Protein AF-A0A832A1M4-F1 (afdb_monomer)

Secondary structure (DSSP, 8-state):
-HHHHSS---HHHHHHTTSSS-EEEE-STTS-HHHHHHTTPEEEE----SPP-HHHHHHS-TTS-HHHHHHHHHHHTTTTTTSSEEEEEE-SHHHHHHHHHHHHH--SS-EEEEE--SS-SHHHHHHHHHHHHHHHHHHHHHHTS---HHHHHHHHHHHHHHHHHHHHHHHHHHSSSS---HHHHHHHHHHHHHS-HHHHHHHHHHHHHHHTTPPP----PPEEEEEE--S--HHHHHHHHHTT-EEEEEEETTTHHHHS-PPP--S-HHHHHHHHHHHSSPPTTS----------TT-----------PPP--

InterPro domains:
  IPR010327 FldB/FldC dehydratase alpha/beta subunit [PF06050] (28-285)

Sequence (314 aa):
MMKGLLMSWPEKRLLHGDGAVPAVGWLCSATPEELLLAAGFRLVRLYGFEARGEESEALLPTTFCAYVHGVLQAALTGAFRHMAAVVVVNSCDAMRRLADVWQRHVKAPPVYRLDFPFGSGPTAEGYWVNVLKKLAAYLEALSGRSMTEADLRQAVAILNETRRRVRALDGLRAAPKRGISGTDYTHWMVKAFVEDKRRFLAESAALCAHTEGLKDDARTALRVVLGGCAADARPLVRLVEGCGTRVVGDALCTGTRHFDTLAPESADPLRAVARRYLHRAPCARGRYGFCGSHPAPGSSNARGRSDFSVPEVL

Foldseek 3Di:
DVVVVVDDDDLLCLLCDPLPFAAEEEEFLLPLQLLCVLLRHFFHYDLLPAFQDPVLCVQDPPPDDRRLRSVLVCQLVPSNQRHLEYEQEPQDPSSVSSLVSCCVRGPDDHYDYQYQDQAADDVSLVVNLVSVVVVNVVSCVSSVHHRDPVSSLVSLVLLLLLLVLLVLLLVQLQDLFPRDFPLSSLVLLNCSRRPDSVVSNVVSVVNSVVRVPGGGDRQPAAEDEEEDEHSRCNVVSCVQVVVRHTDNYYHYSSGCQSRVFGQDSDPRSSSSSSVRSRPTDDDPSHPPPCPDDPPPPPDDDDDDDDDPDDDDDD

Nearest PDB structures (foldseek):
  3o3m-assembly1_B  TM=9.272E-01  e=1.707E-16  Clostridioides difficile
  7yzm-assembly1_B  TM=8.423E-01  e=9.829E-16  Carboxydothermus hydrogenoformans Z-2901
  3o3o-assembly1_A  TM=6.898E-01  e=4.527E-07  Clostridioides difficile
  2jbw-assembly2_C  TM=3.852E-01  e=1.669E+00  Paenarthrobacter nicotinovorans
  1c7g-assembly1_B  TM=2.533E-01  e=5.085E+00  Pantoea agglomerans pv. gypsophilae

Organism: NCBI:txid35837

Mean predicted aligned error: 8.77 Å

Structure (mmCIF, N/CA/C/O backbone):
data_AF-A0A832A1M4-F1
#
_entry.id   AF-A0A832A1M4-F1
#
loop_
_atom_site.group_PDB
_atom_site.id
_atom_site.type_symbol
_atom_site.label_atom_id
_atom_site.label_alt_id
_atom_site.label_comp_id
_atom_site.label_asym_id
_atom_site.label_entity_id
_atom_site.label_seq_id
_atom_site.pdbx_PDB_ins_code
_atom_site.Cartn_x
_atom_site.Cartn_y
_atom_site.Cartn_z
_atom_site.occupancy
_atom_site.B_iso_or_equiv
_atom_site.auth_seq_id
_atom_site.auth_comp_id
_atom_site.auth_asym_id
_atom_site.auth_atom_id
_atom_site.pdbx_PDB_model_num
ATOM 1 N N . MET A 1 1 ? 18.135 -20.453 -15.639 1.00 37.78 1 MET A N 1
ATOM 2 C CA . MET A 1 1 ? 17.992 -20.462 -14.166 1.00 37.78 1 MET A CA 1
ATOM 3 C C . MET A 1 1 ? 17.095 -19.350 -13.608 1.00 37.78 1 MET A C 1
ATOM 5 O O . MET A 1 1 ? 16.301 -19.678 -12.744 1.00 37.78 1 MET A O 1
ATOM 9 N N . MET A 1 2 ? 17.081 -18.107 -14.125 1.00 37.09 2 MET A N 1
ATOM 10 C CA . MET A 1 2 ? 16.114 -17.065 -13.681 1.00 37.09 2 MET A CA 1
ATOM 11 C C . MET A 1 2 ? 14.629 -17.459 -13.841 1.00 37.09 2 MET A C 1
ATOM 13 O O . MET A 1 2 ? 13.823 -17.155 -12.971 1.00 37.09 2 MET A O 1
ATOM 17 N N . LYS A 1 3 ? 14.267 -18.201 -14.903 1.00 36.28 3 LYS A N 1
ATOM 18 C CA . LYS A 1 3 ? 12.883 -18.670 -15.141 1.00 36.28 3 LYS A CA 1
ATOM 19 C C . LYS A 1 3 ? 12.306 -19.535 -14.004 1.00 36.28 3 LYS A C 1
ATOM 21 O O . LYS A 1 3 ? 11.096 -19.532 -13.827 1.00 36.28 3 LYS A O 1
ATOM 26 N N . GLY A 1 4 ? 13.148 -20.231 -13.230 1.00 34.94 4 GLY A N 1
ATOM 27 C CA . GLY A 1 4 ? 12.707 -21.076 -12.109 1.00 34.94 4 GLY A CA 1
ATOM 28 C C . GLY A 1 4 ? 12.323 -20.291 -10.850 1.00 34.94 4 GLY A C 1
ATOM 29 O O . GLY A 1 4 ? 11.466 -20.738 -10.101 1.00 34.94 4 GLY A O 1
ATOM 30 N N . LEU A 1 5 ? 12.893 -19.096 -10.651 1.00 40.66 5 LEU A N 1
ATOM 31 C CA . LEU A 1 5 ? 12.479 -18.161 -9.593 1.00 40.66 5 LEU A CA 1
ATOM 32 C C . LEU A 1 5 ? 11.271 -17.295 -9.996 1.00 40.66 5 LEU A C 1
ATOM 34 O O . LEU A 1 5 ? 10.687 -16.622 -9.150 1.00 40.66 5 LEU A O 1
ATOM 38 N N . LEU A 1 6 ? 10.915 -17.286 -11.285 1.00 46.50 6 LEU A N 1
ATOM 39 C CA . LEU A 1 6 ? 9.999 -16.316 -11.892 1.00 46.50 6 LEU A CA 1
ATOM 40 C C . LEU A 1 6 ? 8.665 -16.909 -12.382 1.00 46.50 6 LEU A C 1
ATOM 42 O O . LEU A 1 6 ? 7.919 -16.193 -13.047 1.00 46.50 6 LEU A O 1
ATOM 46 N N . MET A 1 7 ? 8.308 -18.166 -12.073 1.00 35.25 7 MET A N 1
ATOM 47 C CA . MET A 1 7 ? 7.047 -18.749 -12.568 1.00 35.25 7 MET A CA 1
ATOM 48 C C . MET A 1 7 ? 6.097 -19.338 -11.515 1.00 35.25 7 MET A C 1
ATOM 50 O O . MET A 1 7 ? 6.475 -20.097 -10.629 1.00 35.25 7 MET A O 1
ATOM 54 N N . SER A 1 8 ? 4.819 -19.002 -11.739 1.00 38.81 8 SER A N 1
ATOM 55 C CA . SER A 1 8 ? 3.575 -19.330 -11.025 1.00 38.81 8 SER A CA 1
ATOM 56 C C . SER A 1 8 ? 3.359 -18.635 -9.671 1.00 38.81 8 SER A C 1
ATOM 58 O O . SER A 1 8 ? 3.565 -19.201 -8.605 1.00 38.81 8 SER A O 1
ATOM 60 N N . TRP A 1 9 ? 2.861 -17.393 -9.710 1.00 47.75 9 TRP A N 1
ATOM 61 C CA . TRP A 1 9 ? 2.281 -16.735 -8.533 1.00 47.75 9 TRP A CA 1
ATOM 62 C C . TRP A 1 9 ? 0.756 -16.721 -8.656 1.00 47.75 9 TRP A C 1
ATOM 64 O O . TRP A 1 9 ? 0.221 -15.947 -9.448 1.00 47.75 9 TRP A O 1
ATOM 74 N N . PRO A 1 10 ? 0.022 -17.545 -7.889 1.00 47.22 10 PRO A N 1
ATOM 75 C CA . PRO A 1 10 ? -1.410 -17.384 -7.777 1.00 47.22 10 PRO A CA 1
ATOM 76 C C . PRO A 1 10 ? -1.649 -16.250 -6.783 1.00 47.22 10 PRO A C 1
ATOM 78 O O . PRO A 1 10 ? -1.517 -16.433 -5.575 1.00 47.22 10 PRO A O 1
ATOM 81 N N . GLU A 1 11 ? -2.018 -15.077 -7.284 1.00 53.78 11 GLU A N 1
ATOM 82 C CA . GLU A 1 11 ? -2.433 -13.906 -6.493 1.00 53.78 11 GLU A CA 1
ATOM 83 C C . GLU A 1 11 ? -3.479 -14.261 -5.422 1.00 53.78 11 GLU A C 1
ATOM 85 O O . GLU A 1 11 ? -3.476 -13.701 -4.328 1.00 53.78 11 GLU A O 1
ATOM 90 N N . LYS A 1 12 ? -4.297 -15.290 -5.684 1.00 49.62 12 LYS A N 1
ATOM 91 C CA . LYS A 1 12 ? -5.236 -15.877 -4.720 1.00 49.62 12 LYS A CA 1
ATOM 92 C C . LYS A 1 12 ? -4.546 -16.478 -3.486 1.00 49.62 12 LYS A C 1
ATOM 94 O O . LYS A 1 12 ? -5.026 -16.287 -2.374 1.00 49.62 12 LYS A O 1
ATOM 99 N N . ARG A 1 13 ? -3.393 -17.146 -3.631 1.00 53.75 13 ARG A N 1
ATOM 100 C CA . ARG A 1 13 ? -2.644 -17.725 -2.494 1.00 53.75 13 ARG A CA 1
ATOM 101 C C . ARG A 1 13 ? -2.116 -16.637 -1.555 1.00 53.75 13 ARG A C 1
ATOM 103 O O . ARG A 1 13 ? -2.094 -16.833 -0.345 1.00 53.75 13 ARG A O 1
ATOM 110 N N . LEU A 1 14 ? -1.750 -15.477 -2.102 1.00 54.53 14 LEU A N 1
ATOM 111 C CA . LEU A 1 14 ? -1.268 -14.324 -1.335 1.00 54.53 14 LEU A CA 1
ATOM 112 C C . LEU A 1 14 ? -2.385 -13.628 -0.543 1.00 54.53 14 LEU A C 1
ATOM 114 O O . LEU A 1 14 ? -2.129 -13.103 0.541 1.00 54.53 14 LEU A O 1
ATOM 118 N N . LEU A 1 15 ? -3.632 -13.669 -1.024 1.00 58.91 15 LEU A N 1
ATOM 119 C CA . LEU A 1 15 ? -4.781 -13.188 -0.252 1.00 58.91 15 LEU A CA 1
ATOM 120 C C . LEU A 1 15 ? -5.027 -14.080 0.969 1.00 58.91 15 LEU A C 1
ATOM 122 O O . LEU A 1 15 ? -5.186 -13.556 2.073 1.00 58.91 15 LEU A O 1
ATOM 126 N N . HIS A 1 16 ? -5.005 -15.402 0.799 1.00 62.50 16 HIS A N 1
ATOM 127 C CA . HIS A 1 16 ? -5.370 -16.350 1.858 1.00 62.50 16 HIS A CA 1
ATOM 128 C C . HIS A 1 16 ? -4.235 -16.653 2.853 1.00 62.50 16 HIS A C 1
ATOM 130 O O . HIS A 1 16 ? -4.516 -16.878 4.027 1.00 62.50 16 HIS A O 1
ATOM 136 N N . GLY A 1 17 ? -2.963 -16.538 2.450 1.00 62.12 17 GLY A N 1
ATOM 137 C CA . GLY A 1 17 ? -1.826 -16.840 3.330 1.00 62.12 17 GLY A CA 1
ATOM 138 C C . GLY A 1 17 ? -1.803 -18.308 3.779 1.00 62.12 17 GLY A C 1
ATOM 139 O O . GLY A 1 17 ? -2.429 -19.163 3.157 1.00 62.12 17 GLY A O 1
ATOM 140 N N . ASP A 1 18 ? -1.070 -18.602 4.851 1.00 63.91 18 ASP A N 1
ATOM 141 C CA . ASP A 1 18 ? -1.027 -19.914 5.520 1.00 63.91 18 ASP A CA 1
ATOM 142 C C . ASP A 1 18 ? -2.006 -20.025 6.709 1.00 63.91 18 ASP A C 1
ATOM 144 O O . ASP A 1 18 ? -2.086 -21.069 7.349 1.00 63.91 18 ASP A O 1
ATOM 148 N N . GLY A 1 19 ? -2.772 -18.963 6.990 1.00 64.31 19 GLY A N 1
ATOM 149 C CA . GLY A 1 19 ? -3.819 -18.927 8.016 1.00 64.31 19 GLY A CA 1
ATOM 150 C C . GLY A 1 19 ? -3.334 -18.737 9.459 1.00 64.31 19 GLY A C 1
ATOM 151 O O . GLY A 1 19 ? -4.170 -18.566 10.340 1.00 64.31 19 GLY A O 1
ATOM 152 N N . ALA A 1 20 ? -2.021 -18.716 9.715 1.00 74.31 20 ALA A N 1
ATOM 153 C CA . ALA A 1 20 ? -1.480 -18.619 11.075 1.00 74.31 20 ALA A CA 1
ATOM 154 C C . ALA A 1 20 ? -1.545 -17.196 11.659 1.00 74.31 20 ALA A C 1
ATOM 156 O O . ALA A 1 20 ?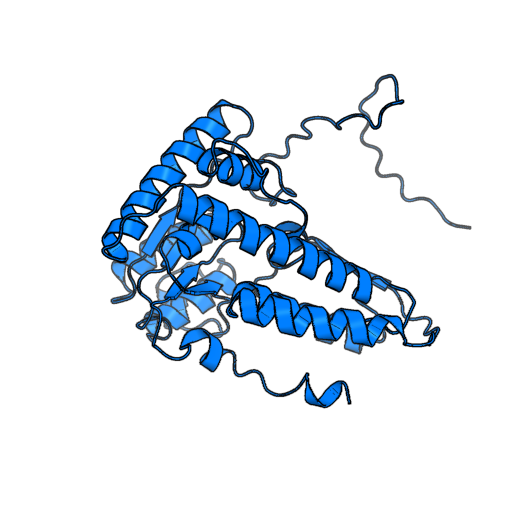 -1.729 -17.022 12.862 1.00 74.31 20 ALA A O 1
ATOM 157 N N . VAL A 1 21 ? -1.402 -16.174 10.807 1.00 82.50 21 VAL A N 1
ATOM 158 C CA . VAL A 1 21 ? -1.413 -14.758 11.202 1.00 82.50 21 VAL A CA 1
ATOM 159 C C . VAL A 1 21 ? -2.570 -14.032 10.505 1.00 82.50 21 VAL A C 1
ATOM 161 O O . VAL A 1 21 ? -2.625 -14.038 9.266 1.00 82.50 21 VAL A O 1
ATOM 164 N N . PRO A 1 22 ? -3.479 -13.372 11.253 1.00 90.75 22 PRO A N 1
ATOM 165 C CA . PRO A 1 22 ? -4.569 -12.600 10.668 1.00 90.75 22 PRO A CA 1
ATOM 166 C C . PRO A 1 22 ? -4.060 -11.502 9.728 1.00 90.75 22 PRO A C 1
ATOM 168 O O . PRO A 1 22 ? -3.037 -10.859 9.973 1.00 90.75 22 PRO A O 1
ATOM 171 N N . ALA A 1 23 ? -4.790 -11.268 8.641 1.00 92.94 23 ALA A N 1
ATOM 172 C CA . ALA A 1 23 ? -4.430 -10.272 7.638 1.00 92.94 23 ALA A CA 1
ATOM 173 C C . ALA A 1 23 ? -5.284 -9.007 7.755 1.00 92.94 23 ALA A C 1
ATOM 175 O O . ALA A 1 23 ? -6.491 -9.090 7.987 1.00 92.94 23 ALA A O 1
ATOM 176 N N . VAL A 1 24 ? -4.671 -7.850 7.502 1.00 96.62 24 VAL A N 1
ATOM 177 C CA . VAL A 1 24 ? -5.379 -6.584 7.274 1.00 96.62 24 VAL A CA 1
ATOM 178 C C . VAL A 1 24 ? -5.151 -6.140 5.834 1.00 96.62 24 VAL A C 1
ATOM 180 O O . VAL A 1 24 ? -4.016 -5.961 5.377 1.00 96.62 24 VAL A O 1
ATOM 183 N N . GLY A 1 25 ? -6.259 -5.966 5.116 1.00 95.75 25 GLY A N 1
ATOM 184 C CA . GLY A 1 25 ? -6.262 -5.460 3.753 1.00 95.75 25 GLY A CA 1
ATOM 185 C C . GLY A 1 25 ? -6.068 -3.945 3.713 1.00 95.75 25 GLY A C 1
ATOM 186 O O . GLY A 1 25 ? -6.524 -3.230 4.604 1.00 95.75 25 GLY A O 1
ATOM 187 N N . TRP A 1 26 ? -5.429 -3.414 2.672 1.00 96.25 26 TRP A N 1
ATOM 188 C CA . TRP A 1 26 ? -5.309 -1.965 2.497 1.00 96.25 26 TRP A CA 1
ATOM 189 C C . TRP A 1 26 ? -5.270 -1.517 1.033 1.00 96.25 26 TRP A C 1
ATOM 191 O O . TRP A 1 26 ? -4.776 -2.214 0.139 1.00 96.25 26 TRP A O 1
ATOM 201 N N . LEU A 1 27 ? -5.816 -0.320 0.789 1.00 94.25 27 LEU A N 1
ATOM 202 C CA . LEU A 1 27 ? -6.187 0.134 -0.558 1.00 94.25 27 LEU A CA 1
ATOM 203 C C . LEU A 1 27 ? -5.411 1.340 -1.108 1.00 94.25 27 LEU A C 1
ATOM 205 O O . LEU A 1 27 ? -5.386 1.552 -2.320 1.00 94.25 27 LEU A O 1
ATOM 209 N N . CYS A 1 28 ? -4.777 2.148 -0.266 1.00 93.94 28 CYS A N 1
ATOM 210 C CA . CYS A 1 28 ? -4.084 3.355 -0.712 1.00 93.94 28 CYS A CA 1
ATOM 211 C C . CYS A 1 28 ? -2.653 3.364 -0.193 1.00 93.94 28 CYS A C 1
ATOM 213 O O . CYS A 1 28 ? -2.418 3.010 0.956 1.00 93.94 28 CYS A O 1
ATOM 215 N N . SER A 1 29 ? -1.701 3.865 -0.985 1.00 92.25 29 SER A N 1
ATOM 216 C CA . SER A 1 29 ? -0.308 4.022 -0.545 1.00 92.25 29 SER A CA 1
ATOM 217 C C . SER A 1 29 ? -0.156 4.923 0.681 1.00 92.25 29 SER A C 1
ATOM 219 O O . SER A 1 29 ? 0.901 4.920 1.295 1.00 92.25 29 SER A O 1
ATOM 221 N N . ALA A 1 30 ? -1.169 5.716 1.046 1.00 93.44 30 ALA A N 1
ATOM 222 C CA . ALA A 1 30 ? -1.217 6.515 2.273 1.00 93.44 30 ALA A CA 1
ATOM 223 C C . ALA A 1 30 ? -1.557 5.723 3.549 1.00 93.44 30 ALA A C 1
ATOM 225 O O . ALA A 1 30 ? -1.514 6.300 4.633 1.00 93.44 30 ALA A O 1
ATOM 226 N N . THR A 1 31 ? -1.867 4.429 3.445 1.00 96.81 31 THR A N 1
ATOM 227 C CA . THR A 1 31 ? -2.047 3.572 4.618 1.00 96.81 31 THR A CA 1
ATOM 228 C C . THR A 1 31 ? -0.704 3.366 5.334 1.00 96.81 31 THR A C 1
ATOM 230 O O . THR A 1 31 ? 0.261 2.964 4.683 1.00 96.81 31 THR A O 1
ATOM 233 N N . PRO A 1 32 ? -0.628 3.607 6.654 1.00 97.00 32 PRO A N 1
ATOM 234 C CA . PRO A 1 32 ? 0.586 3.470 7.447 1.00 97.00 32 PRO A CA 1
ATOM 235 C C . PRO A 1 32 ? 0.882 2.011 7.808 1.00 97.00 32 PRO A C 1
ATOM 237 O O . PRO A 1 32 ? 0.562 1.560 8.905 1.00 97.00 32 PRO A O 1
ATOM 240 N N . GLU A 1 33 ? 1.495 1.277 6.876 1.00 97.94 33 GLU A N 1
ATOM 241 C CA . GLU A 1 33 ? 1.869 -0.143 7.021 1.00 97.94 33 GLU A CA 1
ATOM 242 C C . GLU A 1 33 ? 2.595 -0.466 8.335 1.00 97.94 33 GLU A C 1
ATOM 244 O O . GLU A 1 33 ? 2.417 -1.553 8.881 1.00 97.94 33 GLU A O 1
ATOM 249 N N . GLU A 1 34 ? 3.366 0.484 8.868 1.00 98.38 34 GLU A N 1
ATOM 250 C CA . GLU A 1 34 ? 4.078 0.363 10.138 1.00 98.38 34 GLU A CA 1
ATOM 251 C C . GLU A 1 34 ? 3.150 0.011 11.304 1.00 98.38 34 GLU A C 1
ATOM 253 O O . GLU A 1 34 ? 3.488 -0.865 12.095 1.00 98.38 34 GLU A O 1
ATOM 258 N N . LEU A 1 35 ? 1.969 0.634 11.391 1.00 98.50 35 LEU A N 1
ATOM 259 C CA . LEU A 1 35 ? 1.018 0.350 12.470 1.00 98.50 35 LEU A CA 1
ATOM 260 C C . LEU A 1 35 ? 0.374 -1.029 12.311 1.00 98.50 35 LEU A C 1
ATOM 262 O O . LEU A 1 35 ? 0.170 -1.734 13.293 1.00 98.50 35 LEU A O 1
ATOM 266 N N . LEU A 1 36 ? 0.066 -1.423 11.074 1.00 98.06 36 LEU A N 1
ATOM 267 C CA . LEU A 1 36 ? -0.552 -2.717 10.786 1.00 98.06 36 LEU A CA 1
ATOM 268 C C . LEU A 1 36 ? 0.417 -3.852 11.152 1.00 98.06 36 LEU A C 1
ATOM 270 O O . LEU A 1 36 ? 0.020 -4.828 11.784 1.00 98.06 36 LEU A O 1
ATOM 274 N N . LEU A 1 37 ? 1.696 -3.692 10.797 1.00 97.31 37 LEU A N 1
ATOM 275 C CA . LEU A 1 37 ? 2.744 -4.666 11.091 1.00 97.31 37 LEU A CA 1
ATOM 276 C C . LEU A 1 37 ? 3.068 -4.717 12.590 1.00 97.31 37 LEU A C 1
ATOM 278 O O . LEU A 1 37 ? 3.212 -5.805 13.142 1.00 97.31 37 LEU A O 1
ATOM 282 N N . ALA A 1 38 ? 3.150 -3.563 13.259 1.00 97.69 38 ALA A N 1
ATOM 283 C CA . ALA A 1 38 ? 3.406 -3.479 14.698 1.00 97.69 38 ALA A CA 1
ATOM 284 C C . ALA A 1 38 ? 2.269 -4.082 15.542 1.00 97.69 38 ALA A C 1
ATOM 286 O O . ALA A 1 38 ? 2.525 -4.699 16.573 1.00 97.69 38 ALA A O 1
ATOM 287 N N . ALA A 1 39 ? 1.024 -3.997 15.065 1.00 97.06 39 ALA A N 1
ATOM 288 C CA . ALA A 1 39 ? -0.119 -4.689 15.658 1.00 97.06 39 ALA A CA 1
ATOM 289 C C . ALA A 1 39 ? -0.145 -6.207 15.367 1.00 97.06 39 ALA A C 1
ATOM 291 O O . ALA A 1 39 ? -1.063 -6.904 15.790 1.00 97.06 39 ALA A O 1
ATOM 292 N N . GLY A 1 40 ? 0.862 -6.744 14.667 1.00 95.12 40 GLY A N 1
ATOM 293 C CA . GLY A 1 40 ? 1.017 -8.178 14.417 1.00 95.12 40 GLY A CA 1
ATOM 294 C C . GLY A 1 40 ? 0.204 -8.720 13.243 1.00 95.12 40 GLY A C 1
ATOM 295 O O . GLY A 1 40 ? 0.052 -9.933 13.137 1.00 95.12 40 GLY A O 1
ATOM 296 N N . PHE A 1 41 ? -0.313 -7.861 12.360 1.00 95.62 41 PHE A N 1
ATOM 297 C CA . PHE A 1 41 ? -1.061 -8.306 11.186 1.00 95.62 41 PHE A CA 1
ATOM 298 C C . PHE A 1 41 ? -0.160 -8.553 9.980 1.00 95.62 41 PHE A C 1
ATOM 300 O O . PHE A 1 41 ? 0.813 -7.837 9.724 1.00 95.62 41 PHE A O 1
ATOM 307 N N . ARG A 1 42 ? -0.568 -9.512 9.148 1.00 93.50 42 ARG A N 1
ATOM 308 C CA . ARG A 1 42 ? -0.043 -9.647 7.791 1.00 93.50 42 ARG A CA 1
ATOM 309 C C . ARG A 1 42 ? -0.598 -8.529 6.907 1.00 93.50 42 ARG A C 1
ATOM 311 O O . ARG A 1 42 ? -1.803 -8.269 6.897 1.00 93.50 42 ARG A O 1
ATOM 318 N N . LEU A 1 43 ? 0.280 -7.886 6.143 1.00 93.88 43 LEU A N 1
ATOM 319 C CA . LEU A 1 43 ? -0.080 -6.771 5.268 1.00 93.88 43 LEU A CA 1
ATOM 320 C C . LEU A 1 43 ? -0.543 -7.295 3.911 1.00 93.88 43 LEU A C 1
ATOM 322 O O . LEU A 1 43 ? 0.205 -8.008 3.248 1.00 93.88 43 LEU A O 1
ATOM 326 N N . VAL A 1 44 ? -1.749 -6.920 3.478 1.00 92.25 44 VAL A N 1
ATOM 327 C CA . VAL A 1 44 ? -2.265 -7.329 2.164 1.00 92.25 44 VAL A CA 1
ATOM 328 C C . VAL A 1 44 ? -2.767 -6.120 1.386 1.00 92.25 44 VAL A C 1
ATOM 330 O O . VAL A 1 44 ? -3.857 -5.601 1.617 1.00 92.25 44 VAL A O 1
ATOM 333 N N . ARG A 1 45 ? -1.976 -5.668 0.415 1.00 92.31 45 ARG A N 1
ATOM 334 C CA . ARG A 1 45 ? -2.431 -4.681 -0.569 1.00 92.31 45 ARG A CA 1
ATOM 335 C C . ARG A 1 45 ? -3.511 -5.315 -1.448 1.00 92.31 45 ARG A C 1
ATOM 337 O O . ARG A 1 45 ? -3.249 -6.313 -2.113 1.00 92.31 45 ARG A O 1
ATOM 344 N N . LEU A 1 46 ? -4.704 -4.722 -1.491 1.00 91.19 46 LEU A N 1
ATOM 345 C CA . LEU A 1 46 ? -5.763 -5.178 -2.397 1.00 91.19 46 LEU A CA 1
ATOM 346 C C . LEU A 1 46 ? -5.645 -4.448 -3.736 1.00 91.19 46 LEU A C 1
ATOM 348 O O . LEU A 1 46 ? -5.611 -3.216 -3.770 1.00 91.19 46 LEU A O 1
ATOM 352 N N . TYR A 1 47 ? -5.599 -5.204 -4.829 1.00 83.50 47 TYR A N 1
ATOM 353 C CA . TYR A 1 47 ? -5.382 -4.689 -6.185 1.00 83.50 47 TYR A CA 1
ATOM 354 C C . TYR A 1 47 ? -6.657 -4.614 -7.036 1.00 83.50 47 TYR A C 1
ATOM 356 O O . TYR A 1 47 ? -6.632 -3.942 -8.062 1.00 83.50 47 TYR A O 1
ATOM 364 N N . GLY A 1 48 ? -7.764 -5.226 -6.592 1.00 77.06 48 GLY A N 1
ATOM 365 C CA . GLY A 1 48 ? -9.019 -5.273 -7.353 1.00 77.06 48 GLY A CA 1
ATOM 366 C C . GLY A 1 48 ? -8.831 -5.996 -8.682 1.00 77.06 48 GLY A C 1
ATOM 367 O O . GLY A 1 48 ? -9.056 -5.403 -9.732 1.00 77.06 48 GLY A O 1
ATOM 368 N N . PHE A 1 49 ? -8.326 -7.233 -8.624 1.00 70.06 49 PHE A N 1
ATOM 369 C CA . PHE A 1 49 ? -8.052 -8.052 -9.812 1.00 70.06 49 PHE A CA 1
ATOM 370 C C . PHE A 1 49 ? -9.334 -8.484 -10.521 1.00 70.06 49 PHE A C 1
ATOM 372 O O . PHE A 1 49 ? -9.323 -8.814 -11.705 1.00 70.06 49 PHE A O 1
ATOM 379 N N . GLU A 1 50 ? -10.429 -8.503 -9.776 1.00 66.81 50 GLU A N 1
ATOM 380 C CA . GLU A 1 50 ? -11.758 -8.780 -10.258 1.00 66.81 50 GLU A CA 1
ATOM 381 C C . GLU A 1 50 ? -12.141 -7.729 -11.294 1.00 66.81 50 GLU A C 1
ATOM 383 O O . GLU A 1 50 ? -12.040 -6.519 -11.069 1.00 66.81 50 GLU A O 1
ATOM 388 N N . ALA A 1 51 ? -12.589 -8.211 -12.452 1.00 67.19 51 ALA A N 1
ATOM 389 C CA . ALA A 1 51 ? -13.178 -7.340 -13.441 1.00 67.19 51 ALA A CA 1
ATOM 390 C C . ALA A 1 51 ? -14.370 -6.606 -12.820 1.00 67.19 51 ALA A C 1
ATOM 392 O O . ALA A 1 51 ? -15.064 -7.099 -11.927 1.00 67.19 51 ALA A O 1
ATOM 393 N N . ARG A 1 52 ? -14.597 -5.407 -13.334 1.00 77.94 52 ARG A N 1
ATOM 394 C CA . ARG A 1 52 ? -15.799 -4.639 -13.061 1.00 77.94 52 ARG A CA 1
ATOM 395 C C . ARG A 1 52 ? -17.033 -5.510 -13.335 1.00 77.94 52 ARG A C 1
ATOM 397 O O . ARG A 1 52 ? -17.141 -6.074 -14.419 1.00 77.94 52 ARG A O 1
ATOM 404 N N . GLY A 1 53 ? -17.902 -5.644 -12.335 1.00 82.00 53 GLY A N 1
ATOM 405 C CA . GLY A 1 53 ? -19.061 -6.537 -12.376 1.00 82.00 53 GLY A CA 1
ATOM 406 C C . GLY A 1 53 ? -20.363 -5.838 -11.999 1.00 82.00 53 GLY A C 1
ATOM 407 O O . GLY A 1 53 ? -20.346 -4.770 -11.377 1.00 82.00 53 GLY A O 1
ATOM 408 N N . GLU A 1 54 ? -21.479 -6.464 -12.376 1.00 88.38 54 GLU A N 1
ATOM 409 C CA . GLU A 1 54 ? -22.840 -5.922 -12.255 1.00 88.38 54 GLU A CA 1
ATOM 410 C C . GLU A 1 54 ? -23.188 -5.506 -10.817 1.00 88.38 54 GLU A C 1
ATOM 412 O O . GLU A 1 54 ? -23.749 -4.432 -10.604 1.00 88.38 54 GLU A O 1
ATOM 417 N N . GLU A 1 55 ? -22.785 -6.292 -9.811 1.00 91.31 55 GLU A N 1
ATOM 418 C CA . GLU A 1 55 ? -23.062 -5.980 -8.400 1.00 91.31 55 GLU A CA 1
ATOM 419 C C . GLU A 1 55 ? -22.383 -4.675 -7.960 1.00 91.31 55 GLU A C 1
ATOM 421 O O . GLU A 1 55 ? -22.976 -3.854 -7.258 1.00 91.31 55 GLU A O 1
ATOM 426 N N . SER A 1 56 ? -21.136 -4.455 -8.392 1.00 93.44 56 SER A N 1
ATOM 427 C CA . SER A 1 56 ? -20.420 -3.212 -8.098 1.00 93.44 56 SER A CA 1
ATOM 428 C C . SER A 1 56 ? -21.010 -2.005 -8.838 1.00 93.44 56 SER A C 1
ATOM 430 O O . SER A 1 56 ? -21.008 -0.901 -8.296 1.00 93.44 56 SER A O 1
ATOM 432 N N . GLU A 1 57 ? -21.512 -2.193 -10.062 1.00 93.25 57 GLU A N 1
ATOM 433 C CA . GLU A 1 57 ? -22.114 -1.128 -10.877 1.00 93.25 57 GLU A CA 1
ATOM 434 C C . GLU A 1 57 ? -23.504 -0.720 -10.402 1.00 93.25 57 GLU A C 1
ATOM 436 O O . GLU A 1 57 ? -23.874 0.445 -10.524 1.00 93.25 57 GLU A O 1
ATOM 441 N N . ALA A 1 58 ? -24.245 -1.641 -9.790 1.00 95.06 58 ALA A N 1
ATOM 442 C CA . ALA A 1 58 ? -25.517 -1.331 -9.152 1.00 95.06 58 ALA A CA 1
ATOM 443 C C . ALA A 1 58 ? -25.359 -0.407 -7.928 1.00 95.06 58 ALA A C 1
ATOM 445 O O . ALA A 1 58 ? -26.307 0.276 -7.539 1.00 95.06 58 ALA A O 1
ATOM 446 N N . LEU A 1 59 ? -24.174 -0.385 -7.305 1.00 96.31 59 LEU A N 1
ATOM 447 C CA . LEU A 1 59 ? -23.930 0.313 -6.037 1.00 96.31 59 LEU A CA 1
ATOM 448 C C . LEU A 1 59 ? -23.001 1.528 -6.151 1.00 96.31 59 LEU A C 1
ATOM 450 O O . LEU A 1 59 ? -22.983 2.371 -5.250 1.00 96.31 59 LEU A O 1
ATOM 454 N N . LEU A 1 60 ? -22.220 1.637 -7.228 1.00 96.06 60 LEU A N 1
ATOM 455 C CA . LEU A 1 60 ? -21.307 2.751 -7.471 1.00 96.06 60 LEU A CA 1
ATOM 456 C C . LEU A 1 60 ? -21.536 3.372 -8.854 1.00 96.06 60 LEU A C 1
ATOM 458 O O . LEU A 1 60 ? -21.771 2.641 -9.814 1.00 96.06 60 LEU A O 1
ATOM 462 N N . PRO A 1 61 ? -21.384 4.705 -8.991 1.00 94.38 61 PRO A N 1
ATOM 463 C CA . PRO A 1 61 ? -21.431 5.368 -10.287 1.00 94.38 61 PRO A CA 1
ATOM 464 C C . PRO A 1 61 ? -20.475 4.732 -11.290 1.00 94.38 61 PRO A C 1
ATOM 466 O O . PRO A 1 61 ? -19.293 4.546 -11.001 1.00 94.38 61 PRO A O 1
ATOM 469 N N . THR A 1 62 ? -20.963 4.499 -12.506 1.00 91.12 62 THR A N 1
ATOM 470 C CA . THR A 1 62 ? -20.179 3.860 -13.566 1.00 91.12 62 THR A CA 1
ATOM 471 C C . THR A 1 62 ? -18.967 4.678 -14.024 1.00 91.12 62 THR A C 1
ATOM 473 O O . THR A 1 62 ? -18.048 4.166 -14.658 1.00 91.12 62 THR A O 1
ATOM 476 N N . THR A 1 63 ? -18.918 5.955 -13.668 1.00 92.25 63 THR A N 1
ATOM 477 C CA . THR A 1 63 ? -17.795 6.853 -13.945 1.00 92.25 63 THR A CA 1
ATOM 478 C C . THR A 1 63 ? -16.620 6.675 -12.980 1.00 92.25 63 THR A C 1
ATOM 480 O O . THR A 1 63 ? -15.555 7.251 -13.204 1.00 92.25 63 THR A O 1
ATOM 483 N N . PHE A 1 64 ? -16.769 5.896 -11.903 1.00 93.75 64 PHE A N 1
ATOM 484 C CA . PHE A 1 64 ? -15.668 5.625 -10.982 1.00 93.75 64 PHE A CA 1
ATOM 485 C C . PHE A 1 64 ? -14.636 4.662 -11.572 1.00 93.75 64 PHE A C 1
ATOM 487 O O . PHE A 1 64 ? -14.901 3.873 -12.479 1.00 93.75 64 PHE A O 1
ATOM 494 N N . CYS A 1 65 ? -13.405 4.756 -11.061 1.00 91.31 65 CYS A N 1
ATOM 495 C CA . CYS A 1 65 ? -12.289 4.006 -11.617 1.00 91.31 65 CYS A CA 1
ATOM 496 C C . CYS A 1 65 ? -12.482 2.491 -11.453 1.00 91.31 65 CYS A C 1
ATOM 498 O O . CYS A 1 65 ? -12.995 2.013 -10.437 1.00 91.31 65 CYS A O 1
ATOM 500 N N . ALA A 1 66 ? -11.994 1.732 -12.438 1.00 90.56 66 ALA A N 1
ATOM 501 C CA . ALA A 1 66 ? -12.112 0.274 -12.465 1.00 90.56 66 ALA A CA 1
ATOM 502 C C . ALA A 1 66 ? -11.544 -0.402 -11.205 1.00 90.56 66 ALA A C 1
ATOM 504 O O . ALA A 1 66 ? -12.073 -1.416 -10.771 1.00 90.56 66 ALA A O 1
ATOM 505 N N . TYR A 1 67 ? -10.528 0.197 -10.573 1.00 91.75 67 TYR A N 1
ATOM 506 C CA . TYR A 1 67 ? -9.957 -0.301 -9.322 1.00 91.75 67 TYR A CA 1
ATOM 507 C C . TYR A 1 67 ? -10.984 -0.382 -8.187 1.00 91.75 67 TYR A C 1
ATOM 509 O O . TYR A 1 67 ? -11.087 -1.402 -7.513 1.00 91.75 67 TYR A O 1
ATOM 517 N N . VAL A 1 68 ? -11.755 0.688 -7.980 1.00 94.44 68 VAL A N 1
ATOM 518 C CA . VAL A 1 68 ? -12.755 0.742 -6.909 1.00 94.44 68 VAL A CA 1
ATOM 519 C C . VAL A 1 68 ? -13.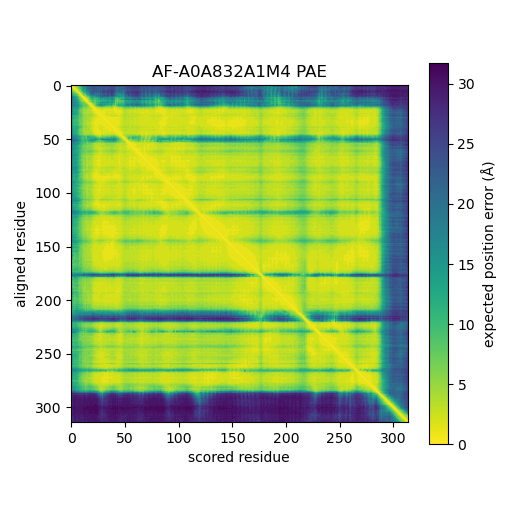908 -0.223 -7.198 1.00 94.44 68 VAL A C 1
ATOM 521 O O . VAL A 1 68 ? -14.368 -0.896 -6.278 1.00 94.44 68 VAL A O 1
ATOM 524 N N . HIS A 1 69 ? -14.320 -0.346 -8.464 1.00 93.88 69 HIS A N 1
ATOM 525 C CA . HIS A 1 69 ? -15.302 -1.350 -8.880 1.00 93.88 69 HIS A CA 1
ATOM 526 C C . HIS A 1 69 ? -14.815 -2.779 -8.630 1.00 93.88 69 HIS A C 1
ATOM 528 O O . HIS A 1 69 ? -15.523 -3.542 -7.983 1.00 93.88 69 HIS A O 1
ATOM 534 N N . GLY A 1 70 ? -13.605 -3.128 -9.080 1.00 92.06 70 GLY A N 1
ATOM 535 C CA . GLY A 1 70 ? -13.041 -4.468 -8.897 1.00 92.06 70 GLY A CA 1
ATOM 536 C C . GLY A 1 70 ? -12.905 -4.835 -7.420 1.00 92.06 70 GLY A C 1
ATOM 537 O O . GLY A 1 70 ? -13.342 -5.898 -6.992 1.00 92.06 70 GLY A O 1
ATOM 538 N N . VAL A 1 71 ? -12.406 -3.906 -6.600 1.00 93.88 71 VAL A N 1
ATOM 539 C CA . VAL A 1 71 ? -12.328 -4.085 -5.143 1.00 93.88 71 VAL A CA 1
ATOM 540 C C . VAL A 1 71 ? -13.709 -4.303 -4.514 1.00 93.88 71 VAL A C 1
ATOM 542 O O . VAL A 1 71 ? -13.848 -5.181 -3.663 1.00 93.88 71 VAL A O 1
ATOM 545 N N . LEU A 1 72 ? -14.727 -3.528 -4.903 1.00 95.81 72 LEU A N 1
ATOM 546 C CA . LEU A 1 72 ? -16.077 -3.711 -4.369 1.00 95.81 72 LEU A CA 1
ATOM 547 C C . LEU A 1 72 ? -16.685 -5.042 -4.821 1.00 95.81 72 LEU A C 1
ATOM 549 O O . LEU A 1 72 ? -17.243 -5.753 -3.992 1.00 95.81 72 LEU A O 1
ATOM 553 N N . GLN A 1 73 ? -16.547 -5.392 -6.102 1.00 94.12 73 GLN A N 1
ATOM 554 C CA . GLN A 1 73 ? -17.040 -6.654 -6.650 1.00 94.12 73 GLN A CA 1
ATOM 555 C C . GLN A 1 73 ? -16.466 -7.837 -5.864 1.00 94.12 73 GLN A C 1
ATOM 557 O O . GLN A 1 73 ? -17.216 -8.671 -5.367 1.00 94.12 73 GLN A O 1
ATOM 562 N N . ALA A 1 74 ? -15.148 -7.849 -5.659 1.00 90.81 74 ALA A N 1
ATOM 563 C CA . ALA A 1 74 ? -14.453 -8.861 -4.871 1.00 90.81 74 ALA A CA 1
ATOM 564 C C . ALA A 1 74 ? -14.981 -8.966 -3.433 1.00 90.81 74 ALA A C 1
ATOM 566 O O . ALA A 1 74 ? -15.133 -10.056 -2.876 1.00 90.81 74 ALA A O 1
ATOM 567 N N . ALA A 1 75 ? -15.267 -7.821 -2.813 1.00 93.50 75 ALA A N 1
ATOM 568 C CA . ALA A 1 75 ? -15.783 -7.760 -1.456 1.00 93.50 75 ALA A CA 1
ATOM 569 C C . ALA A 1 75 ? -17.207 -8.326 -1.352 1.00 93.50 75 ALA A C 1
ATOM 571 O O . ALA A 1 75 ? -17.488 -9.104 -0.438 1.00 93.50 75 ALA A O 1
ATOM 572 N N . LEU A 1 76 ? -18.082 -7.989 -2.304 1.00 93.44 76 LEU A N 1
ATOM 573 C CA . LEU A 1 76 ? -19.463 -8.481 -2.369 1.00 93.44 76 LEU A CA 1
ATOM 574 C C . LEU A 1 76 ? -19.509 -9.999 -2.589 1.00 93.44 76 LEU A C 1
ATOM 576 O O . LEU A 1 76 ? -20.219 -10.704 -1.868 1.00 93.44 76 LEU A O 1
ATOM 580 N N . THR A 1 77 ? -18.635 -10.525 -3.453 1.00 89.31 77 THR A N 1
ATOM 581 C CA . THR A 1 77 ? -18.483 -11.973 -3.678 1.00 89.31 77 THR A CA 1
ATOM 582 C C . THR A 1 77 ? -17.734 -12.689 -2.547 1.00 89.31 77 THR A C 1
ATOM 584 O O . THR A 1 77 ? -17.530 -13.900 -2.593 1.00 89.31 77 THR A O 1
ATOM 587 N N . GLY A 1 78 ? -17.313 -11.965 -1.505 1.00 89.38 78 GLY A N 1
ATOM 588 C CA . GLY A 1 78 ? -16.725 -12.530 -0.295 1.00 89.38 78 GLY A CA 1
ATOM 589 C C . GLY A 1 78 ? -15.240 -12.889 -0.380 1.00 89.38 78 GLY A C 1
ATOM 590 O O . GLY A 1 78 ? -14.754 -13.587 0.510 1.00 89.38 78 GLY A O 1
ATOM 591 N N . ALA A 1 79 ? -14.503 -12.391 -1.377 1.00 87.06 79 ALA A N 1
ATOM 592 C CA . ALA A 1 79 ? -13.085 -12.704 -1.594 1.00 87.06 79 ALA A CA 1
ATOM 593 C C . ALA A 1 79 ? -12.171 -12.291 -0.426 1.00 87.06 79 ALA A C 1
ATOM 595 O O . ALA A 1 79 ? -11.064 -12.809 -0.295 1.00 87.06 79 ALA A O 1
ATOM 596 N N . PHE A 1 80 ? -12.622 -11.369 0.432 1.00 90.44 80 PHE A N 1
ATOM 597 C CA . PHE A 1 80 ? -11.844 -10.839 1.558 1.00 90.44 80 PHE A CA 1
ATOM 598 C C . PHE A 1 80 ? -12.364 -11.269 2.933 1.00 90.44 80 PHE A C 1
ATOM 600 O O . PHE A 1 80 ? -11.852 -10.790 3.943 1.00 90.44 80 PHE A O 1
ATOM 607 N N . ARG A 1 81 ? -13.371 -12.155 3.003 1.00 90.88 81 ARG A N 1
ATOM 608 C CA . ARG A 1 81 ? -14.056 -12.526 4.260 1.00 90.88 81 ARG A CA 1
ATOM 609 C C . ARG A 1 81 ? -13.131 -13.063 5.353 1.00 90.88 81 ARG A C 1
ATOM 611 O O . ARG A 1 81 ? -13.478 -12.976 6.522 1.00 90.88 81 ARG A O 1
ATOM 618 N N . HIS A 1 82 ? -11.985 -13.620 4.977 1.00 88.69 82 HIS A N 1
ATOM 619 C CA . HIS A 1 82 ? -10.975 -14.163 5.888 1.00 88.69 82 HIS A CA 1
ATOM 620 C C . HIS A 1 82 ? -10.053 -13.100 6.511 1.00 88.69 82 HIS A C 1
ATOM 622 O O . HIS A 1 82 ? -9.216 -13.443 7.342 1.00 88.69 82 HIS A O 1
ATOM 628 N N . MET A 1 83 ? -10.140 -11.833 6.098 1.00 92.50 83 MET A N 1
ATOM 629 C CA . MET A 1 83 ? -9.332 -10.747 6.667 1.00 92.50 83 MET A CA 1
ATOM 630 C C . MET A 1 83 ? -9.954 -10.216 7.963 1.00 92.50 83 MET A C 1
ATOM 632 O O . MET A 1 83 ? -11.170 -10.225 8.127 1.00 92.50 83 MET A O 1
ATOM 636 N N . ALA A 1 84 ? -9.127 -9.696 8.868 1.00 95.44 84 ALA A N 1
ATOM 637 C CA . ALA A 1 84 ? -9.600 -9.094 10.113 1.00 95.44 84 ALA A CA 1
ATOM 638 C C . ALA A 1 84 ? -10.288 -7.739 9.865 1.00 95.44 84 ALA A C 1
ATOM 640 O O . ALA A 1 84 ? -11.320 -7.437 10.457 1.00 95.44 84 ALA A O 1
ATOM 641 N N . ALA A 1 85 ? -9.725 -6.928 8.965 1.00 97.44 85 ALA A N 1
ATOM 642 C CA . ALA A 1 85 ? -10.273 -5.640 8.548 1.00 97.44 85 ALA A CA 1
ATOM 643 C C . ALA A 1 85 ? -9.679 -5.193 7.205 1.00 97.44 85 ALA A C 1
ATOM 645 O O . ALA A 1 85 ? -8.667 -5.731 6.744 1.00 97.44 85 ALA A O 1
ATOM 646 N N . VAL A 1 86 ? -10.274 -4.160 6.606 1.00 97.75 86 VAL A N 1
ATOM 647 C CA . VAL A 1 86 ? -9.714 -3.436 5.457 1.00 97.75 86 VAL A CA 1
ATOM 648 C C . VAL A 1 86 ? -9.583 -1.948 5.777 1.00 97.75 86 VAL A C 1
ATOM 650 O O . VAL A 1 86 ? -10.554 -1.287 6.138 1.00 97.75 86 VAL A O 1
ATOM 653 N N . VAL A 1 87 ? -8.387 -1.386 5.608 1.00 98.38 87 VAL A N 1
ATOM 654 C CA . VAL A 1 87 ? -8.141 0.052 5.770 1.00 98.38 87 VAL A CA 1
ATOM 655 C C . VAL A 1 87 ? -8.392 0.778 4.449 1.00 98.38 87 VAL A C 1
ATOM 657 O O . VAL A 1 87 ? -7.670 0.592 3.461 1.00 98.38 87 VAL A O 1
ATOM 660 N N . VAL A 1 88 ? -9.393 1.658 4.454 1.00 97.81 88 VAL A N 1
ATOM 661 C CA . VAL A 1 88 ? -9.758 2.514 3.322 1.00 97.81 88 VAL A CA 1
ATOM 662 C C . VAL A 1 88 ? -9.348 3.947 3.629 1.00 97.81 88 VAL A C 1
ATOM 664 O O . VAL A 1 88 ? -9.909 4.596 4.510 1.00 97.81 88 VAL A O 1
ATOM 667 N N . VAL A 1 89 ? -8.372 4.471 2.888 1.00 95.88 89 VAL A N 1
ATOM 668 C CA . VAL A 1 89 ? -7.979 5.876 3.032 1.00 95.88 89 VAL A CA 1
ATOM 669 C C . VAL A 1 89 ? -8.942 6.756 2.253 1.00 95.88 89 VAL A C 1
ATOM 671 O O . VAL A 1 89 ? -9.116 6.568 1.044 1.00 95.88 89 VAL A O 1
ATOM 674 N N . ASN A 1 90 ? -9.487 7.773 2.917 1.00 93.94 90 ASN A N 1
ATOM 675 C CA . ASN A 1 90 ? -10.143 8.902 2.273 1.00 93.94 90 ASN A CA 1
ATOM 676 C C . ASN A 1 90 ? -9.101 9.644 1.420 1.00 93.94 90 ASN A C 1
ATOM 678 O O . ASN A 1 90 ? -8.416 10.544 1.894 1.00 93.94 90 ASN A O 1
ATOM 682 N N . SER A 1 91 ? -8.935 9.197 0.174 1.00 90.31 91 SER A N 1
ATOM 683 C CA . SER A 1 91 ? -7.863 9.605 -0.745 1.00 90.31 91 SER A CA 1
ATOM 684 C C . SER A 1 91 ? -8.402 10.201 -2.052 1.00 90.31 91 SER A C 1
ATOM 686 O O . SER A 1 91 ? -7.848 11.173 -2.558 1.00 90.31 91 SER A O 1
ATOM 688 N N . CYS A 1 92 ? -9.544 9.736 -2.540 1.00 91.94 92 CYS A N 1
ATOM 689 C CA . CYS A 1 92 ? -10.330 10.375 -3.595 1.00 91.94 92 CYS A CA 1
ATOM 690 C C . CYS A 1 92 ? -11.820 10.093 -3.358 1.00 91.94 92 CYS A C 1
ATOM 692 O O . CYS A 1 92 ? -12.161 9.278 -2.495 1.00 91.94 92 CYS A O 1
ATOM 694 N N . ASP A 1 93 ? -12.708 10.730 -4.119 1.00 94.00 93 ASP A N 1
ATOM 695 C CA . ASP A 1 93 ? -14.154 10.562 -3.927 1.00 94.00 93 ASP A CA 1
ATOM 696 C C . ASP A 1 93 ? -14.623 9.124 -4.167 1.00 94.00 93 ASP A C 1
ATOM 698 O O . ASP A 1 93 ? -15.424 8.610 -3.386 1.00 94.00 93 ASP A O 1
ATOM 702 N N . ALA A 1 94 ? -14.039 8.423 -5.144 1.00 95.12 94 ALA A N 1
ATOM 703 C CA . ALA A 1 94 ? -14.334 7.010 -5.378 1.00 95.12 94 ALA A CA 1
ATOM 704 C C . ALA A 1 94 ? -13.987 6.140 -4.152 1.00 95.12 94 ALA A C 1
ATOM 706 O O . ALA A 1 94 ? -14.781 5.296 -3.751 1.00 95.12 94 ALA A O 1
ATOM 707 N N . MET A 1 95 ? -12.855 6.395 -3.487 1.00 95.38 95 MET A N 1
ATOM 708 C CA . MET A 1 95 ? -12.454 5.674 -2.268 1.00 95.38 95 MET A CA 1
ATOM 709 C C . MET A 1 95 ? -13.338 6.012 -1.061 1.00 95.38 95 MET A C 1
ATOM 711 O O . MET A 1 95 ? -13.619 5.143 -0.237 1.00 95.38 95 MET A O 1
ATOM 715 N N . ARG A 1 96 ? -13.809 7.263 -0.955 1.00 95.25 96 ARG A N 1
ATOM 716 C CA . ARG A 1 96 ? -14.777 7.660 0.081 1.00 95.25 96 ARG A CA 1
ATOM 717 C C . ARG A 1 96 ? -16.083 6.893 -0.089 1.00 95.25 96 ARG A C 1
ATOM 719 O O . ARG A 1 96 ? -16.560 6.284 0.861 1.00 95.25 96 ARG A O 1
ATOM 726 N N . ARG A 1 97 ? -16.631 6.898 -1.308 1.00 96.88 97 ARG A N 1
ATOM 727 C CA . ARG A 1 97 ? -17.870 6.185 -1.640 1.00 96.88 97 ARG A CA 1
ATOM 728 C C . ARG A 1 97 ? -17.725 4.674 -1.514 1.00 96.88 97 ARG A C 1
ATOM 730 O O . ARG A 1 97 ? -18.645 4.041 -1.010 1.00 96.88 97 ARG A O 1
ATOM 737 N N . LEU A 1 98 ? -16.566 4.113 -1.861 1.00 97.25 98 LEU A N 1
ATOM 738 C CA . LEU A 1 98 ? -16.263 2.705 -1.615 1.00 97.25 98 LEU A CA 1
ATOM 739 C C . LEU A 1 98 ? -16.459 2.342 -0.142 1.00 97.25 98 LEU A C 1
ATOM 741 O O . LEU A 1 98 ? -17.139 1.368 0.151 1.00 97.25 98 LEU A O 1
ATOM 745 N N . ALA A 1 99 ? -15.920 3.135 0.788 1.00 97.50 99 ALA A N 1
ATOM 746 C CA . ALA A 1 99 ? -16.079 2.861 2.214 1.00 97.50 99 ALA A CA 1
ATOM 747 C C . ALA A 1 99 ? -17.542 2.970 2.691 1.00 97.50 99 ALA A C 1
ATOM 749 O O . ALA A 1 99 ? -17.941 2.249 3.607 1.00 97.50 99 ALA A O 1
ATOM 750 N N . ASP A 1 100 ? -18.337 3.868 2.097 1.00 96.94 100 ASP A N 1
ATOM 751 C CA . ASP A 1 100 ? -19.776 4.019 2.376 1.00 96.94 100 ASP A CA 1
ATOM 752 C C . ASP A 1 100 ? -20.589 2.822 1.917 1.00 96.94 100 ASP A C 1
ATOM 754 O O . ASP A 1 100 ? -21.380 2.285 2.692 1.00 96.94 100 ASP A O 1
ATOM 758 N N . VAL A 1 101 ? -20.360 2.378 0.686 1.00 97.44 101 VAL A N 1
ATOM 759 C CA . VAL A 1 101 ? -21.039 1.210 0.131 1.00 97.44 101 VAL A CA 1
ATOM 760 C C . VAL A 1 101 ? -20.589 -0.061 0.846 1.00 97.44 101 VAL A C 1
ATOM 762 O O . VAL A 1 101 ? -21.429 -0.859 1.255 1.00 97.44 101 VAL A O 1
ATOM 765 N N . TRP A 1 102 ? -19.286 -0.227 1.082 1.00 97.81 102 TRP A N 1
ATOM 766 C CA . TRP A 1 102 ? -18.746 -1.406 1.757 1.00 97.81 102 TRP A CA 1
ATOM 767 C C . TRP A 1 102 ? -19.375 -1.606 3.132 1.00 97.81 102 TRP A C 1
ATOM 769 O O . TRP A 1 102 ? -19.860 -2.690 3.431 1.00 97.81 102 TRP A O 1
ATOM 779 N N . GLN A 1 103 ? -19.437 -0.552 3.951 1.00 96.44 103 GLN A N 1
ATOM 780 C CA . GLN A 1 103 ? -20.006 -0.636 5.297 1.00 96.44 103 GLN A CA 1
ATOM 781 C C . GLN A 1 103 ? -21.492 -1.036 5.305 1.00 96.44 103 GLN A C 1
ATOM 783 O O . GLN A 1 103 ? -21.965 -1.588 6.294 1.00 96.44 103 GLN A O 1
ATOM 788 N N . ARG A 1 104 ? -22.232 -0.754 4.226 1.00 96.69 104 ARG A N 1
ATOM 789 C CA . ARG A 1 104 ? -23.665 -1.065 4.112 1.00 96.69 104 ARG A CA 1
ATOM 790 C C . ARG A 1 104 ? -23.942 -2.429 3.484 1.00 96.69 104 ARG A C 1
ATOM 792 O O . ARG A 1 104 ? -24.919 -3.068 3.856 1.00 96.69 104 ARG A O 1
ATOM 799 N N . HIS A 1 105 ? -23.118 -2.853 2.526 1.00 97.06 105 HIS A N 1
ATOM 800 C CA . HIS A 1 105 ? -23.434 -3.985 1.648 1.00 97.06 105 HIS A CA 1
ATOM 801 C C . HIS A 1 105 ? -22.492 -5.186 1.808 1.00 97.06 105 HIS A C 1
ATOM 803 O O . HIS A 1 105 ? -22.876 -6.307 1.475 1.00 97.06 105 HIS A O 1
ATOM 809 N N . VAL A 1 106 ? -21.284 -5.001 2.346 1.00 96.06 106 VAL A N 1
ATOM 810 C CA . VAL A 1 106 ? -20.321 -6.091 2.547 1.00 96.06 106 VAL A CA 1
ATOM 811 C C . VAL A 1 106 ? -20.397 -6.576 3.992 1.00 96.06 106 VAL A C 1
ATOM 813 O O . VAL A 1 106 ? -20.116 -5.833 4.928 1.00 96.06 106 VAL A O 1
ATOM 816 N N . LYS A 1 107 ? -20.754 -7.854 4.180 1.00 91.75 107 LYS A N 1
ATOM 817 C CA . LYS A 1 107 ? -20.946 -8.453 5.516 1.00 91.75 107 LYS A CA 1
ATOM 818 C C . LYS A 1 107 ? -19.648 -8.566 6.322 1.00 91.75 107 LYS A C 1
ATOM 820 O O . LYS A 1 107 ? -19.661 -8.400 7.534 1.00 91.75 107 LYS A O 1
ATOM 825 N N . ALA A 1 108 ? -18.550 -8.901 5.652 1.00 93.38 108 ALA A N 1
ATOM 826 C CA . ALA A 1 108 ? -17.219 -9.022 6.232 1.00 93.38 108 ALA A CA 1
ATOM 827 C C . ALA A 1 108 ? -16.170 -8.914 5.113 1.00 93.38 108 ALA A C 1
ATOM 829 O O . ALA A 1 108 ? -16.446 -9.366 3.996 1.00 93.38 108 ALA A O 1
ATOM 830 N N . PRO A 1 109 ? -14.972 -8.374 5.387 1.00 95.69 109 PRO A N 1
ATOM 831 C CA . PRO A 1 109 ? -14.486 -7.856 6.669 1.00 95.69 109 PRO A CA 1
ATOM 832 C C . PRO A 1 109 ? -14.951 -6.408 6.928 1.00 95.69 109 PRO A C 1
ATOM 834 O O . PRO A 1 109 ? -15.358 -5.721 5.982 1.00 95.69 109 PRO A O 1
ATOM 837 N N . PRO A 1 110 ? -14.886 -5.913 8.180 1.00 97.06 110 PRO A N 1
ATOM 838 C CA . PRO A 1 110 ? -15.166 -4.512 8.474 1.00 97.06 110 PRO A CA 1
ATOM 839 C C . PRO A 1 110 ? -14.144 -3.584 7.803 1.00 97.06 110 PRO A C 1
ATOM 841 O O . PRO A 1 110 ? -12.979 -3.941 7.611 1.00 97.06 110 PRO A O 1
ATOM 844 N N . VAL A 1 111 ? -14.576 -2.361 7.485 1.00 97.56 111 VAL A N 1
ATOM 845 C CA . VAL A 1 111 ? -13.700 -1.306 6.956 1.00 97.56 111 VAL A CA 1
ATOM 846 C C . VAL A 1 111 ? -13.374 -0.261 8.013 1.00 97.56 111 VAL A C 1
ATOM 848 O O . VAL A 1 111 ? -14.272 0.274 8.661 1.00 97.56 111 VAL A O 1
ATOM 851 N N . TYR A 1 112 ? -12.094 0.092 8.127 1.00 98.12 112 TYR A N 1
ATOM 852 C CA . TYR A 1 112 ? -11.640 1.255 8.884 1.00 98.12 112 TYR A CA 1
ATOM 853 C C . TYR A 1 112 ? -11.339 2.407 7.928 1.00 98.12 112 TYR A C 1
ATOM 855 O O . TYR A 1 112 ? -10.501 2.287 7.029 1.00 98.12 112 TYR A O 1
ATOM 863 N N . ARG A 1 113 ? -12.016 3.540 8.123 1.00 97.75 113 ARG A N 1
ATOM 864 C CA . ARG A 1 113 ? -11.798 4.747 7.321 1.00 97.75 113 ARG A CA 1
ATOM 865 C C . ARG A 1 113 ? -10.669 5.567 7.913 1.00 97.75 113 ARG A C 1
ATOM 867 O O . ARG A 1 113 ? -10.719 5.951 9.076 1.00 97.75 113 ARG A O 1
ATOM 874 N N . LEU A 1 114 ? -9.670 5.857 7.091 1.00 97.25 114 LEU A N 1
ATOM 875 C CA . LEU A 1 114 ? -8.504 6.629 7.490 1.00 97.25 114 LEU A CA 1
ATOM 876 C C . LEU A 1 114 ? -8.491 7.977 6.767 1.00 97.25 114 LEU A C 1
ATOM 878 O O . LEU A 1 114 ? -8.343 8.035 5.544 1.00 97.25 114 LEU A O 1
ATOM 882 N N . ASP A 1 115 ? -8.629 9.063 7.520 1.00 94.38 115 ASP A N 1
ATOM 883 C CA . ASP A 1 115 ? -8.640 10.416 6.967 1.00 94.38 115 ASP A CA 1
ATOM 884 C C . ASP A 1 115 ? -7.222 10.973 6.835 1.00 94.38 115 ASP A C 1
ATOM 886 O O . ASP A 1 115 ? -6.630 11.485 7.784 1.00 94.38 115 ASP A O 1
ATOM 890 N N . PHE A 1 116 ? -6.663 10.859 5.629 1.00 92.56 116 PHE A N 1
ATOM 891 C CA . PHE A 1 116 ? -5.356 11.426 5.314 1.00 92.56 116 PHE A CA 1
ATOM 892 C C . PHE A 1 116 ? -5.464 12.945 5.078 1.00 92.56 116 PHE A C 1
ATOM 894 O O . PHE A 1 116 ? -6.315 13.373 4.277 1.00 92.56 116 PHE A O 1
ATOM 901 N N . PRO A 1 117 ? -4.615 13.769 5.727 1.00 90.56 117 PRO A N 1
ATOM 902 C CA . PRO A 1 117 ? -4.673 15.223 5.609 1.00 90.56 117 PRO A CA 1
ATOM 903 C C . PRO A 1 117 ? -4.464 15.705 4.171 1.00 90.56 117 PRO A C 1
ATOM 905 O O . PRO A 1 117 ? -3.737 15.109 3.380 1.00 90.56 117 PRO A O 1
ATOM 908 N N . PHE A 1 118 ? -5.111 16.823 3.841 1.00 83.25 118 PHE A N 1
ATOM 909 C CA . PHE A 1 118 ? -4.967 17.485 2.541 1.00 83.25 118 PHE A CA 1
ATOM 910 C C . PHE A 1 118 ? -3.859 18.554 2.530 1.00 83.25 118 PHE A C 1
ATOM 912 O O . PHE A 1 118 ? -3.305 18.865 1.477 1.00 83.25 118 PHE A O 1
ATOM 919 N N . GLY A 1 119 ? -3.567 19.134 3.698 1.00 83.56 119 GLY A N 1
ATOM 920 C CA . GLY A 1 119 ? -2.540 20.159 3.882 1.00 83.56 119 GLY A CA 1
ATOM 921 C C . GLY A 1 119 ? -1.170 19.584 4.241 1.00 83.56 119 GLY A C 1
ATOM 922 O O . GLY A 1 119 ? -1.016 18.386 4.469 1.00 83.56 119 GLY A O 1
ATOM 923 N N . SER A 1 120 ? -0.187 20.474 4.332 1.00 83.88 120 SER A N 1
ATOM 924 C CA . SER A 1 120 ? 1.181 20.188 4.767 1.00 83.88 120 SER A CA 1
ATOM 925 C C . SER A 1 120 ? 1.560 21.047 5.982 1.00 83.88 120 SER A C 1
ATOM 927 O O . SER A 1 120 ? 0.792 21.905 6.421 1.00 83.88 120 SER A O 1
ATOM 929 N N . GLY A 1 121 ? 2.741 20.797 6.549 1.00 87.81 121 GLY A N 1
ATOM 930 C CA . GLY A 1 121 ? 3.284 21.564 7.671 1.00 87.81 121 GLY A CA 1
ATOM 931 C C . GLY A 1 121 ? 2.869 21.054 9.060 1.00 87.81 121 GLY A C 1
ATOM 932 O O . GLY A 1 121 ? 2.229 20.005 9.178 1.00 87.81 121 GLY A O 1
ATOM 933 N N . PRO A 1 122 ? 3.230 21.789 10.131 1.00 90.94 122 PRO A N 1
ATOM 934 C CA . PRO A 1 122 ? 3.107 21.315 11.513 1.00 90.94 122 PRO A CA 1
ATOM 935 C C . PRO A 1 122 ? 1.675 20.968 11.937 1.00 90.94 122 PRO A C 1
ATOM 937 O O . PRO A 1 122 ? 1.459 19.986 12.645 1.00 90.94 122 PRO A O 1
ATOM 940 N N . THR A 1 123 ? 0.681 21.726 11.465 1.00 92.75 123 THR A N 1
ATOM 941 C CA . THR A 1 123 ? -0.738 21.454 11.746 1.00 92.75 123 THR A CA 1
ATOM 942 C C . THR A 1 123 ? -1.193 20.137 11.122 1.00 92.75 123 THR A C 1
ATOM 944 O O . THR A 1 123 ? -1.872 19.346 11.776 1.00 92.75 123 THR A O 1
ATOM 947 N N . ALA A 1 124 ? -0.788 19.868 9.875 1.00 92.31 124 ALA A N 1
ATOM 948 C CA . ALA A 1 124 ? -1.086 18.607 9.204 1.00 92.31 124 ALA A CA 1
ATOM 949 C C . ALA A 1 124 ? -0.383 17.427 9.891 1.00 92.31 124 ALA A C 1
ATOM 951 O O . ALA A 1 124 ? -0.999 16.378 10.063 1.00 92.31 124 ALA A O 1
ATOM 952 N N . GLU A 1 125 ? 0.863 17.609 10.344 1.00 94.06 125 GLU A N 1
ATOM 953 C CA . GLU A 1 125 ? 1.594 16.607 11.131 1.00 94.06 125 GLU A CA 1
ATOM 954 C C . GLU A 1 125 ? 0.875 16.291 12.447 1.00 94.06 125 GLU A C 1
ATOM 956 O O . GLU A 1 125 ? 0.620 15.124 12.736 1.00 94.06 125 GLU A O 1
ATOM 961 N N . GLY A 1 126 ? 0.489 17.310 13.222 1.00 95.44 126 GLY A N 1
ATOM 962 C CA . GLY A 1 126 ? -0.231 17.124 14.484 1.00 95.44 126 GLY A CA 1
ATOM 963 C C . GLY A 1 126 ? -1.582 16.427 14.303 1.00 95.44 126 GLY A C 1
ATOM 964 O O . GLY A 1 126 ? -1.897 15.483 15.031 1.00 95.44 126 GLY A O 1
ATOM 965 N N . TYR A 1 127 ? -2.356 16.835 13.291 1.00 96.06 127 TYR A N 1
ATOM 966 C CA . TYR A 1 127 ? -3.595 16.151 12.916 1.00 96.06 127 TYR A CA 1
ATOM 967 C C . TYR A 1 127 ? -3.334 14.687 12.555 1.00 96.06 127 TYR A C 1
ATOM 969 O O . TYR A 1 127 ? -4.008 13.792 13.068 1.00 96.06 127 TYR A O 1
ATOM 977 N N . TRP A 1 128 ? -2.334 14.434 11.709 1.00 96.25 128 TRP A N 1
ATOM 978 C CA . TRP A 1 128 ? -2.040 13.092 11.232 1.00 96.25 128 TRP A CA 1
ATOM 979 C C . TRP A 1 128 ? -1.597 12.169 12.361 1.00 96.25 128 TRP A C 1
ATOM 981 O O . TRP A 1 128 ? -2.119 11.066 12.466 1.00 96.25 128 TRP A O 1
ATOM 991 N N . VAL A 1 129 ? -0.744 12.635 13.278 1.00 97.56 129 VAL A N 1
ATOM 992 C CA . VAL A 1 129 ? -0.374 11.881 14.487 1.00 97.56 129 VAL A CA 1
ATOM 993 C C . VAL A 1 129 ? -1.616 11.466 15.282 1.00 97.56 129 VAL A C 1
ATOM 995 O O . VAL A 1 129 ? -1.722 10.310 15.685 1.00 97.56 129 VAL A O 1
ATOM 998 N N . ASN A 1 130 ? -2.592 12.358 15.469 1.00 98.06 130 ASN A N 1
ATOM 999 C CA . ASN A 1 130 ? -3.831 12.020 16.179 1.00 98.06 130 ASN A CA 1
ATOM 1000 C C . ASN A 1 130 ? -4.692 10.999 15.420 1.00 98.06 130 ASN A C 1
ATOM 1002 O O . ASN A 1 130 ? -5.296 10.125 16.042 1.00 98.06 130 ASN A O 1
ATOM 1006 N N . VAL A 1 131 ? -4.734 11.071 14.089 1.00 98.12 131 VAL A N 1
ATOM 1007 C CA . VAL A 1 131 ? -5.400 10.054 13.261 1.00 98.12 131 VAL A CA 1
ATOM 1008 C C . VAL A 1 131 ? -4.690 8.700 13.376 1.00 98.12 131 VAL A C 1
ATOM 1010 O O . VAL A 1 131 ? -5.357 7.676 13.531 1.00 98.12 131 VAL A O 1
ATOM 1013 N N . LEU A 1 132 ? -3.354 8.682 13.385 1.00 98.38 132 LEU A N 1
ATOM 1014 C CA . LEU A 1 132 ? -2.570 7.462 13.579 1.00 98.38 132 LEU A CA 1
ATOM 1015 C C . LEU A 1 132 ? -2.779 6.850 14.971 1.00 98.38 132 LEU A C 1
ATOM 1017 O O . LEU A 1 132 ? -2.884 5.634 15.069 1.00 98.38 132 LEU A O 1
ATOM 1021 N N . LYS A 1 133 ? -2.923 7.658 16.031 1.00 98.31 133 LYS A N 1
ATOM 1022 C CA . LYS A 1 133 ? -3.284 7.163 17.376 1.00 98.31 133 LYS A CA 1
ATOM 1023 C C . LYS A 1 133 ? -4.640 6.453 17.393 1.00 98.31 133 LYS A C 1
ATOM 1025 O O . LYS A 1 133 ? -4.788 5.424 18.040 1.00 98.31 133 LYS A O 1
ATOM 1030 N N . LYS A 1 134 ? -5.631 6.973 16.662 1.00 98.50 134 LYS A N 1
ATOM 1031 C CA . LYS A 1 134 ? -6.946 6.320 16.539 1.00 98.50 134 LYS A CA 1
ATOM 1032 C C . LYS A 1 134 ? -6.856 5.003 15.769 1.00 98.50 134 LYS A C 1
ATOM 1034 O O . LYS A 1 134 ? -7.479 4.025 16.167 1.00 98.50 134 LYS A O 1
ATOM 1039 N N . LEU A 1 135 ? -6.048 4.969 14.706 1.00 98.56 135 LEU A N 1
ATOM 1040 C CA . LEU A 1 135 ? -5.781 3.732 13.974 1.00 98.56 135 LEU A CA 1
ATOM 1041 C C . LEU A 1 135 ? -5.064 2.702 14.860 1.00 98.56 135 LEU A C 1
ATOM 1043 O O . LEU A 1 135 ? -5.447 1.540 14.835 1.00 98.56 135 LEU A O 1
ATOM 1047 N N . ALA A 1 136 ? -4.074 3.122 15.652 1.00 98.38 136 ALA A N 1
ATOM 1048 C CA . ALA A 1 136 ? -3.394 2.270 16.628 1.00 98.38 136 ALA A CA 1
ATOM 1049 C C . ALA A 1 136 ? -4.399 1.604 17.576 1.00 98.38 136 ALA A C 1
ATOM 1051 O O . ALA A 1 136 ? -4.476 0.382 17.604 1.00 98.38 136 ALA A O 1
ATOM 1052 N N . ALA A 1 137 ? -5.242 2.401 18.241 1.00 98.38 137 ALA A N 1
ATOM 1053 C CA . ALA A 1 137 ? -6.251 1.893 19.169 1.00 98.38 137 ALA A CA 1
ATOM 1054 C C . ALA A 1 137 ? -7.238 0.917 18.501 1.00 98.38 137 ALA A C 1
ATOM 1056 O O . ALA A 1 137 ? -7.611 -0.098 19.085 1.00 98.38 137 ALA A O 1
ATOM 1057 N N . TYR A 1 138 ? -7.643 1.193 17.256 1.00 98.50 138 TYR A N 1
ATOM 1058 C CA . TYR A 1 138 ? -8.481 0.273 16.484 1.00 98.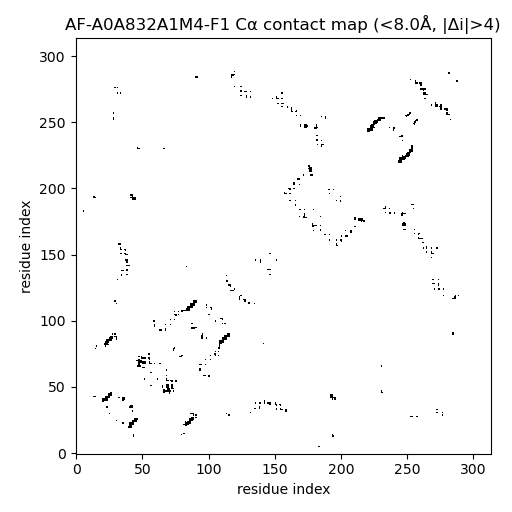50 138 TYR A CA 1
ATOM 1059 C C . TYR A 1 138 ? -7.780 -1.066 16.210 1.00 98.50 138 TYR A C 1
ATOM 1061 O O . TYR A 1 138 ? -8.395 -2.120 16.353 1.00 98.50 138 TYR A O 1
ATOM 1069 N N . LEU A 1 139 ? -6.500 -1.040 15.829 1.00 98.31 139 LEU A N 1
ATOM 1070 C CA . LEU A 1 139 ? -5.718 -2.245 15.544 1.00 98.31 139 LEU A CA 1
ATOM 1071 C C . LEU A 1 139 ? -5.415 -3.056 16.812 1.00 98.31 139 LEU A C 1
ATOM 1073 O O . LEU A 1 139 ? -5.431 -4.284 16.760 1.00 98.31 139 LEU A O 1
ATOM 1077 N N . GLU A 1 140 ? -5.182 -2.396 17.945 1.00 97.88 140 GLU A N 1
ATOM 1078 C CA . GLU A 1 140 ? -5.034 -3.049 19.252 1.00 97.88 140 GLU A CA 1
ATOM 1079 C C . GLU A 1 140 ? -6.327 -3.766 19.655 1.00 97.88 140 GLU A C 1
ATOM 1081 O O . GLU A 1 140 ? -6.302 -4.947 19.993 1.00 97.88 140 GLU A O 1
ATOM 1086 N N . ALA A 1 141 ? -7.477 -3.095 19.523 1.00 97.81 141 ALA A N 1
ATOM 1087 C CA . ALA A 1 141 ? -8.780 -3.705 19.786 1.00 97.81 141 ALA A CA 1
ATOM 1088 C C . ALA A 1 141 ? -9.072 -4.886 18.844 1.00 97.81 141 ALA A C 1
ATOM 1090 O O . ALA A 1 141 ? -9.624 -5.896 19.272 1.00 97.81 141 ALA A O 1
ATOM 1091 N N . LEU A 1 142 ? -8.680 -4.776 17.571 1.00 96.50 142 LEU A N 1
ATOM 1092 C CA . LEU A 1 142 ? -8.875 -5.828 16.573 1.00 96.50 142 LEU A CA 1
ATOM 1093 C C . LEU A 1 142 ? -7.981 -7.054 16.818 1.00 96.50 142 LEU A C 1
ATOM 1095 O O . LEU A 1 142 ? -8.391 -8.177 16.542 1.00 96.50 142 LEU A O 1
ATOM 1099 N N . SER A 1 143 ? -6.754 -6.839 17.292 1.00 94.94 143 SER A N 1
ATOM 1100 C CA . SER A 1 143 ? -5.767 -7.902 17.524 1.00 94.94 143 SER A CA 1
ATOM 1101 C C . SER A 1 143 ? -5.826 -8.494 18.934 1.00 94.94 143 SER A C 1
ATOM 1103 O O . SER A 1 143 ? -5.288 -9.576 19.158 1.00 94.94 143 SER A O 1
ATOM 1105 N N . GLY A 1 144 ? -6.445 -7.794 19.889 1.00 95.44 144 GLY A N 1
ATOM 1106 C CA . GLY A 1 144 ? -6.449 -8.170 21.303 1.00 95.44 144 GLY A CA 1
ATOM 1107 C C . GLY A 1 144 ? -5.097 -7.980 22.000 1.00 95.44 144 GLY A C 1
ATOM 1108 O O . GLY A 1 144 ? -4.919 -8.476 23.111 1.00 95.44 144 GLY A O 1
ATOM 1109 N N . ARG A 1 145 ? -4.138 -7.281 21.373 1.00 93.25 145 ARG A N 1
ATOM 1110 C CA . ARG A 1 145 ? -2.811 -6.988 21.940 1.00 93.25 145 ARG A CA 1
ATOM 1111 C C . ARG A 1 145 ? -2.542 -5.493 21.982 1.00 93.25 145 ARG A C 1
ATOM 1113 O O . ARG A 1 145 ? -2.947 -4.755 21.090 1.00 93.25 145 ARG A O 1
ATOM 1120 N N . SER A 1 146 ? -1.777 -5.066 22.981 1.00 94.44 146 SER A N 1
ATOM 1121 C CA . SER A 1 146 ? -1.198 -3.724 23.001 1.00 94.44 146 SER A CA 1
ATOM 1122 C C . SER A 1 146 ? -0.044 -3.615 22.003 1.00 94.44 146 SER A C 1
ATOM 1124 O O . SER A 1 146 ? 0.737 -4.554 21.819 1.00 94.44 146 SER A O 1
ATOM 1126 N N . MET A 1 147 ? 0.065 -2.456 21.365 1.00 95.81 147 MET A N 1
ATOM 1127 C CA . MET A 1 147 ? 1.145 -2.096 20.460 1.00 95.81 147 MET A CA 1
ATOM 1128 C C . MET A 1 147 ? 2.112 -1.182 21.204 1.00 95.81 147 MET A C 1
ATOM 1130 O O . MET A 1 147 ? 1.825 -0.017 21.476 1.00 95.81 147 MET A O 1
ATOM 1134 N N . THR A 1 148 ? 3.282 -1.716 21.537 1.00 96.12 148 THR A N 1
ATOM 1135 C CA . THR A 1 148 ? 4.303 -0.947 22.242 1.00 96.12 148 THR A CA 1
ATOM 1136 C C . THR A 1 148 ? 5.071 -0.037 21.288 1.00 96.12 148 THR A C 1
ATOM 1138 O O . THR A 1 148 ? 5.099 -0.219 20.068 1.00 96.12 148 THR A O 1
ATOM 1141 N N . GLU A 1 149 ? 5.773 0.940 21.851 1.00 95.94 149 GLU A N 1
ATOM 1142 C CA . GLU A 1 149 ? 6.695 1.767 21.078 1.00 95.94 149 GLU A CA 1
ATOM 1143 C C . GLU A 1 149 ? 7.821 0.932 20.438 1.00 95.94 149 GLU A C 1
ATOM 1145 O O . GLU A 1 149 ? 8.238 1.212 19.312 1.00 95.94 149 GLU A O 1
ATOM 1150 N N . ALA A 1 150 ? 8.278 -0.125 21.120 1.00 96.69 150 ALA A N 1
ATOM 1151 C CA . ALA A 1 150 ? 9.285 -1.050 20.606 1.00 96.69 150 ALA A CA 1
ATOM 1152 C C . ALA A 1 150 ? 8.773 -1.832 19.384 1.00 96.69 150 ALA A C 1
ATOM 1154 O O . ALA A 1 150 ? 9.494 -1.931 18.388 1.00 96.69 150 ALA A O 1
ATOM 1155 N N . ASP A 1 151 ? 7.518 -2.298 19.414 1.00 97.25 151 ASP A N 1
ATOM 1156 C CA . ASP A 1 151 ? 6.870 -2.940 18.261 1.00 97.25 151 ASP A CA 1
ATOM 1157 C C . ASP A 1 151 ? 6.852 -1.999 17.049 1.00 97.25 151 ASP A C 1
ATOM 1159 O O . ASP A 1 151 ? 7.208 -2.389 15.933 1.00 97.25 151 ASP A O 1
ATOM 1163 N N . LEU A 1 152 ? 6.487 -0.730 17.267 1.00 97.88 152 LEU A N 1
ATOM 1164 C CA . LEU A 1 152 ? 6.428 0.260 16.194 1.00 97.88 152 LEU A CA 1
ATOM 1165 C C . LEU A 1 152 ? 7.818 0.600 15.642 1.00 97.88 152 LEU A C 1
ATOM 1167 O O . LEU A 1 152 ? 7.981 0.691 14.424 1.00 97.88 152 LEU A O 1
ATOM 1171 N N . ARG A 1 153 ? 8.836 0.739 16.502 1.00 97.81 153 ARG A N 1
ATOM 1172 C CA . ARG A 1 153 ? 10.237 0.919 16.073 1.00 97.81 153 ARG A CA 1
ATOM 1173 C C . ARG A 1 153 ? 10.710 -0.257 15.219 1.00 97.81 153 ARG A C 1
ATOM 1175 O O . ARG A 1 153 ? 11.302 -0.045 14.161 1.00 97.81 153 ARG A O 1
ATOM 1182 N N . GLN A 1 154 ? 10.407 -1.486 15.635 1.00 97.25 154 GLN A N 1
ATOM 1183 C CA . GLN A 1 154 ? 10.753 -2.685 14.876 1.00 97.25 154 GLN A CA 1
ATOM 1184 C C . GLN A 1 154 ? 10.048 -2.712 13.511 1.00 97.25 154 GLN A C 1
ATOM 1186 O O . GLN A 1 154 ? 10.685 -2.995 12.495 1.00 97.25 154 GLN A O 1
ATOM 1191 N N . ALA A 1 155 ? 8.756 -2.380 13.459 1.00 97.69 155 ALA A N 1
ATOM 1192 C CA . ALA A 1 155 ? 8.011 -2.307 12.205 1.00 97.69 155 ALA A CA 1
ATOM 1193 C C . ALA A 1 155 ? 8.576 -1.238 11.253 1.00 97.69 155 ALA A C 1
ATOM 1195 O O . ALA A 1 155 ? 8.733 -1.503 10.058 1.00 97.69 155 ALA A O 1
ATOM 1196 N N . VAL A 1 156 ? 8.940 -0.060 11.779 1.00 98.19 156 VAL A N 1
ATOM 1197 C CA . VAL A 1 156 ? 9.621 1.007 11.025 1.00 98.19 156 VAL A CA 1
ATOM 1198 C C . VAL A 1 156 ? 10.929 0.497 10.422 1.00 98.19 156 VAL A C 1
ATOM 1200 O O . VAL A 1 156 ? 11.145 0.679 9.224 1.00 98.19 156 VAL A O 1
ATOM 1203 N N . ALA A 1 157 ? 11.774 -0.175 11.209 1.00 97.75 157 ALA A N 1
ATOM 1204 C CA . ALA A 1 157 ? 13.051 -0.707 10.736 1.00 97.75 157 ALA A CA 1
ATOM 1205 C C . ALA A 1 157 ? 12.864 -1.736 9.605 1.00 97.75 157 ALA A C 1
ATOM 1207 O O . ALA A 1 157 ? 13.482 -1.618 8.546 1.00 97.75 157 ALA A O 1
ATOM 1208 N N . ILE A 1 158 ? 11.946 -2.694 9.780 1.00 97.75 158 ILE A N 1
ATOM 1209 C CA . ILE A 1 158 ? 11.638 -3.725 8.773 1.00 97.75 158 ILE A CA 1
ATOM 1210 C C . ILE A 1 158 ? 11.144 -3.095 7.463 1.00 97.75 158 ILE A C 1
ATOM 1212 O O . ILE A 1 158 ? 11.577 -3.476 6.371 1.00 97.75 158 ILE A O 1
ATOM 1216 N N . LEU A 1 159 ? 10.234 -2.123 7.547 1.00 97.75 159 LEU A N 1
ATOM 1217 C CA . LEU A 1 159 ? 9.674 -1.473 6.363 1.00 97.75 159 LEU A CA 1
ATOM 1218 C C . LEU A 1 159 ? 10.670 -0.514 5.703 1.00 97.75 159 LEU A C 1
ATOM 1220 O O . LEU A 1 159 ? 10.682 -0.404 4.479 1.00 97.75 159 LEU A O 1
ATOM 1224 N N . ASN A 1 160 ? 11.546 0.137 6.467 1.00 98.06 160 ASN A N 1
ATOM 1225 C CA . ASN A 1 160 ? 12.655 0.903 5.907 1.00 98.06 160 ASN A CA 1
ATOM 1226 C C . ASN A 1 160 ? 13.637 0.010 5.148 1.00 98.06 160 ASN A C 1
ATOM 1228 O O . ASN A 1 160 ? 14.021 0.360 4.033 1.00 98.06 160 ASN A O 1
ATOM 1232 N N . GLU A 1 161 ? 13.993 -1.151 5.692 1.00 97.81 161 GLU A N 1
ATOM 1233 C CA . GLU A 1 161 ? 14.853 -2.105 4.991 1.00 97.81 161 GLU A CA 1
ATOM 1234 C C . GLU A 1 161 ? 14.169 -2.645 3.725 1.00 97.81 161 GLU A C 1
ATOM 1236 O O . GLU A 1 161 ? 14.772 -2.691 2.653 1.00 97.81 161 GLU A O 1
ATOM 1241 N N . THR A 1 162 ? 12.862 -2.919 3.794 1.00 97.56 162 THR A N 1
ATOM 1242 C CA . THR A 1 162 ? 12.045 -3.278 2.618 1.00 97.56 162 THR A CA 1
ATOM 1243 C C . THR A 1 162 ? 12.122 -2.193 1.536 1.00 97.56 162 THR A C 1
ATOM 1245 O O . THR A 1 162 ? 12.314 -2.498 0.359 1.00 97.56 162 THR A O 1
ATOM 1248 N N . ARG A 1 163 ? 12.039 -0.912 1.915 1.00 97.12 163 ARG A N 1
ATOM 1249 C CA . ARG A 1 163 ? 12.154 0.230 0.989 1.00 97.12 163 ARG A CA 1
ATOM 1250 C C . ARG A 1 163 ? 13.536 0.353 0.369 1.00 97.12 163 ARG A C 1
ATOM 1252 O O . ARG A 1 163 ? 13.632 0.527 -0.843 1.00 97.12 163 ARG A O 1
ATOM 1259 N N . ARG A 1 164 ? 14.603 0.217 1.162 1.00 97.06 164 ARG A N 1
ATOM 1260 C CA . ARG A 1 164 ? 15.985 0.202 0.651 1.00 97.06 164 ARG A CA 1
ATOM 1261 C C . ARG A 1 164 ? 16.175 -0.916 -0.369 1.00 97.06 164 ARG A C 1
ATOM 1263 O O . ARG A 1 164 ? 16.727 -0.685 -1.442 1.00 97.06 164 ARG A O 1
ATOM 1270 N N . ARG A 1 165 ? 15.642 -2.100 -0.074 1.00 96.00 165 ARG A N 1
ATOM 1271 C CA . ARG A 1 165 ? 15.709 -3.257 -0.962 1.00 96.00 165 ARG A CA 1
ATOM 1272 C C . ARG A 1 165 ? 14.951 -3.048 -2.269 1.00 96.00 165 ARG A C 1
ATOM 1274 O O . ARG A 1 165 ? 15.503 -3.312 -3.332 1.00 96.00 165 ARG A O 1
ATOM 1281 N N . VAL A 1 166 ? 13.728 -2.520 -2.220 1.00 95.44 166 VAL A N 1
ATOM 1282 C CA . VAL A 1 166 ? 12.968 -2.175 -3.434 1.00 95.44 166 VAL A CA 1
ATOM 1283 C C . VAL A 1 166 ? 13.696 -1.115 -4.263 1.00 95.44 166 VAL A C 1
ATOM 1285 O O . VAL A 1 166 ? 13.755 -1.239 -5.483 1.00 95.44 166 VAL A O 1
ATOM 1288 N N . ARG A 1 167 ? 14.316 -0.113 -3.627 1.00 94.56 167 ARG A N 1
ATOM 1289 C CA . ARG A 1 167 ? 15.155 0.878 -4.323 1.00 94.56 167 ARG A CA 1
ATOM 1290 C C . ARG A 1 167 ? 16.372 0.243 -5.002 1.00 94.56 167 ARG A C 1
ATOM 1292 O O . ARG A 1 167 ? 16.731 0.659 -6.098 1.00 94.56 167 ARG A O 1
ATOM 1299 N N . ALA A 1 168 ? 16.983 -0.777 -4.399 1.00 92.81 168 ALA A N 1
ATOM 1300 C CA . ALA A 1 168 ? 18.055 -1.531 -5.046 1.00 92.81 168 ALA A CA 1
ATOM 1301 C C . ALA A 1 168 ? 17.545 -2.286 -6.288 1.00 92.81 168 ALA A C 1
ATOM 1303 O O . ALA A 1 168 ? 18.167 -2.210 -7.345 1.00 92.81 168 ALA A O 1
ATOM 1304 N N . LEU A 1 169 ? 16.381 -2.943 -6.199 1.00 92.31 169 LEU A N 1
ATOM 1305 C CA . LEU A 1 169 ? 15.733 -3.597 -7.347 1.00 92.31 169 LEU A CA 1
ATOM 1306 C C . LEU A 1 169 ? 15.354 -2.598 -8.456 1.00 92.31 169 LEU A C 1
ATOM 1308 O O . LEU A 1 169 ? 15.469 -2.918 -9.638 1.00 92.31 169 LEU A O 1
ATOM 1312 N N . ASP A 1 170 ? 14.938 -1.385 -8.085 1.00 92.81 170 ASP A N 1
ATOM 1313 C CA . ASP A 1 170 ? 14.663 -0.290 -9.023 1.00 92.81 170 ASP A CA 1
ATOM 1314 C C . ASP A 1 170 ? 15.939 0.113 -9.785 1.00 92.81 170 ASP A C 1
ATOM 1316 O O . ASP A 1 170 ? 15.954 0.184 -11.015 1.00 92.81 170 ASP A O 1
ATOM 1320 N N . GLY A 1 171 ? 17.058 0.236 -9.063 1.00 90.88 171 GLY A N 1
ATOM 1321 C CA . GLY A 1 171 ? 18.382 0.437 -9.654 1.00 90.88 171 GLY A CA 1
ATOM 1322 C C . GLY A 1 171 ? 18.775 -0.665 -10.645 1.00 90.88 171 GLY A C 1
ATOM 1323 O O . GLY A 1 171 ? 19.353 -0.366 -11.690 1.00 90.88 171 GLY A O 1
ATOM 1324 N N . LEU A 1 172 ? 18.403 -1.924 -10.379 1.00 89.00 172 LEU A N 1
ATOM 1325 C CA . LEU A 1 172 ? 18.649 -3.030 -11.309 1.00 89.00 172 LEU A CA 1
ATOM 1326 C C . LEU A 1 172 ? 17.850 -2.886 -12.611 1.00 89.00 172 LEU A C 1
ATOM 1328 O O . LEU A 1 172 ? 18.431 -3.080 -13.676 1.00 89.00 172 LEU A O 1
ATOM 1332 N N . ARG A 1 173 ? 16.555 -2.526 -12.585 1.00 89.62 173 ARG A N 1
ATOM 1333 C CA . ARG A 1 173 ? 15.811 -2.320 -13.852 1.00 89.62 173 ARG A CA 1
ATOM 1334 C C . ARG A 1 173 ? 16.321 -1.106 -14.633 1.00 89.62 173 ARG A C 1
ATOM 1336 O O . ARG A 1 173 ? 16.312 -1.133 -15.866 1.00 89.62 173 ARG A O 1
ATOM 1343 N N . ALA A 1 174 ? 16.795 -0.077 -13.924 1.00 88.12 174 ALA A N 1
ATOM 1344 C CA . ALA A 1 174 ? 17.349 1.140 -14.507 1.00 88.12 174 ALA A CA 1
ATOM 1345 C C . ALA A 1 174 ? 18.752 0.938 -15.099 1.00 88.12 174 ALA A C 1
ATOM 1347 O O . ALA A 1 174 ? 19.166 1.694 -15.983 1.00 88.12 174 ALA A O 1
ATOM 1348 N N . ALA A 1 175 ? 19.499 -0.068 -14.645 1.00 81.44 175 ALA A N 1
ATOM 1349 C CA . ALA A 1 175 ? 20.835 -0.330 -15.152 1.00 81.44 175 ALA A CA 1
ATOM 1350 C C . ALA A 1 175 ? 20.808 -0.644 -16.666 1.00 81.44 175 ALA A C 1
ATOM 1352 O O . ALA A 1 175 ? 19.923 -1.363 -17.135 1.00 81.44 175 ALA A O 1
ATOM 1353 N N . PRO A 1 176 ? 21.780 -0.136 -17.448 1.00 67.19 176 PRO A N 1
ATOM 1354 C CA . PRO A 1 176 ? 21.965 -0.537 -18.846 1.00 67.19 176 PRO A CA 1
ATOM 1355 C C . PRO A 1 176 ? 22.445 -1.995 -18.991 1.00 67.19 176 PRO A C 1
ATOM 1357 O O . PRO A 1 176 ? 22.386 -2.549 -20.083 1.00 67.19 176 PRO A O 1
ATOM 1360 N N . LYS A 1 177 ? 22.903 -2.610 -17.890 1.00 68.25 177 LYS A N 1
ATOM 1361 C CA . LYS A 1 177 ? 23.353 -4.009 -17.796 1.00 68.25 177 LYS A CA 1
ATOM 1362 C C . LYS A 1 177 ? 22.171 -4.992 -17.839 1.00 68.25 177 LYS A C 1
ATOM 1364 O O . LYS A 1 177 ? 21.015 -4.573 -17.808 1.00 68.25 177 LYS A O 1
ATOM 1369 N N . ARG A 1 178 ? 22.442 -6.310 -17.812 1.00 64.00 178 ARG A N 1
ATOM 1370 C CA . ARG A 1 178 ? 21.447 -7.398 -17.614 1.00 64.00 178 ARG A CA 1
ATOM 1371 C C . ARG A 1 178 ? 20.786 -7.362 -16.220 1.00 64.00 178 ARG A C 1
ATOM 1373 O O . ARG A 1 178 ? 20.867 -8.318 -15.453 1.00 64.00 178 ARG A O 1
ATOM 1380 N N . GLY A 1 179 ? 20.148 -6.251 -15.874 1.00 75.25 179 GLY A N 1
ATOM 1381 C CA . GLY A 1 179 ? 19.264 -6.160 -14.726 1.00 75.25 179 GLY A CA 1
ATOM 1382 C C . GLY A 1 179 ? 17.939 -6.876 -14.979 1.00 75.25 179 GLY A C 1
ATOM 1383 O O . GLY A 1 179 ? 17.690 -7.432 -16.052 1.00 75.25 179 GLY A O 1
ATOM 1384 N N . ILE A 1 180 ? 17.054 -6.838 -13.992 1.00 85.31 180 ILE A N 1
ATOM 1385 C CA . ILE A 1 180 ? 15.705 -7.397 -14.127 1.00 85.31 180 ILE A CA 1
ATOM 1386 C C . ILE A 1 180 ? 14.883 -6.606 -15.152 1.00 85.31 180 ILE A C 1
ATOM 1388 O O . ILE A 1 180 ? 15.118 -5.413 -15.345 1.00 85.31 180 ILE A O 1
ATOM 1392 N N . SER A 1 181 ? 13.946 -7.251 -15.850 1.00 87.75 181 SER A N 1
ATOM 1393 C CA . SER A 1 181 ? 13.000 -6.526 -16.714 1.00 87.75 181 SER A CA 1
ATOM 1394 C C . SER A 1 181 ? 12.065 -5.641 -15.881 1.00 87.75 181 SER A C 1
ATOM 1396 O O . SER A 1 181 ? 11.907 -5.857 -14.675 1.00 87.75 181 SER A O 1
ATOM 1398 N N . GLY A 1 182 ? 11.417 -4.654 -16.502 1.00 90.06 182 GLY A N 1
ATOM 1399 C CA . GLY A 1 182 ? 10.348 -3.904 -15.847 1.00 90.06 182 GLY A CA 1
ATOM 1400 C C . GLY A 1 182 ? 9.213 -4.832 -15.409 1.00 90.06 182 GLY A C 1
ATOM 1401 O O . GLY A 1 182 ? 8.673 -4.681 -14.312 1.00 90.06 182 GLY A O 1
ATOM 1402 N N . THR A 1 183 ? 8.904 -5.844 -16.222 1.00 88.62 183 THR A N 1
ATOM 1403 C CA . THR A 1 183 ? 7.931 -6.892 -15.900 1.00 88.62 183 THR A CA 1
ATOM 1404 C C . THR A 1 183 ? 8.339 -7.656 -14.636 1.00 88.62 183 THR A C 1
ATOM 1406 O O . THR A 1 183 ? 7.552 -7.751 -13.694 1.00 88.62 183 THR A O 1
ATOM 1409 N N . ASP A 1 184 ? 9.585 -8.124 -14.543 1.00 88.19 184 ASP A N 1
ATOM 1410 C CA . ASP A 1 184 ? 10.086 -8.801 -13.340 1.00 88.19 184 ASP A CA 1
ATOM 1411 C C . ASP A 1 184 ? 10.051 -7.877 -12.120 1.00 88.19 184 ASP A C 1
ATOM 1413 O O . ASP A 1 184 ? 9.602 -8.286 -11.049 1.00 88.19 184 ASP A O 1
ATOM 1417 N N . TYR A 1 185 ? 10.463 -6.615 -12.278 1.00 92.00 185 TYR A N 1
ATOM 1418 C CA . TYR A 1 185 ? 10.386 -5.617 -11.213 1.00 92.00 185 TYR A CA 1
ATOM 1419 C C . TYR A 1 185 ? 8.958 -5.488 -10.677 1.00 92.00 185 TYR A C 1
ATOM 1421 O O . TYR A 1 185 ? 8.750 -5.550 -9.469 1.00 92.00 185 TYR A O 1
ATOM 1429 N N . THR A 1 186 ? 7.950 -5.393 -11.549 1.00 89.81 186 THR A N 1
ATOM 1430 C CA . THR A 1 186 ? 6.551 -5.275 -11.110 1.00 89.81 186 THR A CA 1
ATOM 1431 C C . THR A 1 186 ? 6.056 -6.497 -10.327 1.00 89.81 186 THR A C 1
ATOM 1433 O O . THR A 1 186 ? 5.214 -6.348 -9.441 1.00 89.81 186 THR A O 1
ATOM 1436 N N . HIS A 1 187 ? 6.611 -7.691 -10.560 1.00 87.50 187 HIS A N 1
ATOM 1437 C CA . HIS A 1 187 ? 6.343 -8.859 -9.713 1.00 87.50 187 HIS A CA 1
ATOM 1438 C C . HIS A 1 187 ? 6.958 -8.713 -8.319 1.00 87.50 187 HIS A C 1
ATOM 1440 O O . HIS A 1 187 ? 6.286 -8.980 -7.320 1.00 87.50 187 HIS A O 1
ATOM 1446 N N . TRP A 1 188 ? 8.200 -8.231 -8.233 1.00 90.81 188 TRP A N 1
ATOM 1447 C CA . TRP A 1 188 ? 8.831 -7.920 -6.948 1.00 90.81 188 TRP A CA 1
ATOM 1448 C C . TRP A 1 188 ? 8.089 -6.829 -6.183 1.00 90.81 188 TRP A C 1
ATOM 1450 O O . TRP A 1 188 ? 8.009 -6.912 -4.961 1.00 90.81 188 TRP A O 1
ATOM 1460 N N . MET A 1 189 ? 7.488 -5.862 -6.877 1.00 90.69 189 MET A N 1
ATOM 1461 C CA . MET A 1 189 ? 6.648 -4.841 -6.252 1.00 90.69 189 MET A CA 1
ATOM 1462 C C . MET A 1 189 ? 5.428 -5.439 -5.569 1.00 90.69 189 MET A C 1
ATOM 1464 O O . MET A 1 189 ? 5.186 -5.156 -4.399 1.00 90.69 189 MET A O 1
ATOM 1468 N N . VAL A 1 190 ? 4.682 -6.302 -6.265 1.00 88.94 190 VAL A N 1
ATOM 1469 C CA . VAL A 1 190 ? 3.543 -7.001 -5.654 1.00 88.94 190 VAL A CA 1
ATOM 1470 C C . VAL A 1 190 ? 4.005 -7.805 -4.445 1.00 88.94 190 VAL A C 1
ATOM 1472 O O . VAL A 1 190 ? 3.425 -7.670 -3.369 1.00 88.94 190 VAL A O 1
ATOM 1475 N N . LYS A 1 191 ? 5.102 -8.557 -4.584 1.00 89.19 191 LYS A N 1
ATOM 1476 C CA . LYS A 1 191 ? 5.687 -9.334 -3.488 1.00 89.19 191 LYS A CA 1
ATOM 1477 C C . LYS A 1 191 ? 6.048 -8.455 -2.287 1.00 89.19 191 LYS A C 1
ATOM 1479 O O . LYS A 1 191 ? 5.666 -8.782 -1.170 1.00 89.19 191 LYS A O 1
ATOM 1484 N N . ALA A 1 192 ? 6.681 -7.304 -2.511 1.00 92.50 192 ALA A N 1
ATOM 1485 C CA . ALA A 1 192 ? 7.035 -6.353 -1.458 1.00 92.50 192 ALA A CA 1
ATOM 1486 C C . ALA A 1 192 ? 5.819 -5.869 -0.656 1.00 92.50 192 ALA A C 1
ATOM 1488 O O . ALA A 1 192 ? 5.964 -5.533 0.518 1.00 92.50 192 ALA A O 1
ATOM 1489 N N . PHE A 1 193 ? 4.625 -5.835 -1.254 1.00 91.50 193 PHE A N 1
ATOM 1490 C CA . PHE A 1 193 ? 3.401 -5.394 -0.591 1.00 91.50 193 PHE A CA 1
ATOM 1491 C C . PHE A 1 193 ? 2.639 -6.490 0.161 1.00 91.50 193 PHE A C 1
ATOM 1493 O O . PHE A 1 193 ? 1.916 -6.158 1.100 1.00 91.50 193 PHE A O 1
ATOM 1500 N N . VAL A 1 194 ? 2.773 -7.759 -0.232 1.00 88.25 194 VAL A N 1
ATOM 1501 C CA . VAL A 1 194 ? 1.885 -8.849 0.232 1.00 88.25 194 VAL A CA 1
ATOM 1502 C C . VAL A 1 194 ? 2.601 -10.024 0.897 1.00 88.25 194 VAL A C 1
ATOM 1504 O O . VAL A 1 194 ? 1.975 -10.765 1.654 1.00 88.25 194 VAL A O 1
ATOM 1507 N N . GLU A 1 195 ? 3.888 -10.218 0.609 1.00 88.12 195 GLU A N 1
ATOM 1508 C CA . GLU A 1 195 ? 4.701 -11.275 1.210 1.00 88.12 195 GLU A CA 1
ATOM 1509 C C . GLU A 1 195 ? 5.115 -10.893 2.634 1.00 88.12 195 GLU A C 1
ATOM 1511 O O . GLU A 1 195 ? 5.197 -9.708 2.986 1.00 88.12 195 GLU A O 1
ATOM 1516 N N . ASP A 1 196 ? 5.421 -11.907 3.445 1.00 90.12 196 ASP A N 1
ATOM 1517 C CA . ASP A 1 196 ? 6.133 -11.684 4.696 1.00 90.12 196 ASP A CA 1
ATOM 1518 C C . ASP A 1 196 ? 7.415 -10.871 4.441 1.00 90.12 196 ASP A C 1
ATOM 1520 O O . ASP A 1 196 ? 8.224 -11.190 3.563 1.00 90.12 196 ASP A O 1
ATOM 1524 N N . LYS A 1 197 ? 7.613 -9.796 5.212 1.00 92.31 197 LYS A N 1
ATOM 1525 C CA . LYS A 1 197 ? 8.704 -8.853 4.940 1.00 92.31 197 LYS A CA 1
ATOM 1526 C C . LYS A 1 197 ? 10.074 -9.502 5.114 1.00 92.31 197 LYS A C 1
ATOM 1528 O O . LYS A 1 197 ? 10.983 -9.179 4.356 1.00 92.31 197 LYS A O 1
ATOM 1533 N N . ARG A 1 198 ? 10.240 -10.438 6.058 1.00 91.88 198 ARG A N 1
ATOM 1534 C CA . ARG A 1 198 ? 11.524 -11.132 6.259 1.00 91.88 198 ARG A CA 1
ATOM 1535 C C . ARG A 1 198 ? 11.826 -12.059 5.088 1.00 91.88 198 ARG A C 1
ATOM 1537 O O . ARG A 1 198 ? 12.947 -12.042 4.583 1.00 91.88 198 ARG A O 1
ATOM 1544 N N . ARG A 1 199 ? 10.827 -12.809 4.615 1.00 91.31 199 ARG A N 1
ATOM 1545 C CA . ARG A 1 199 ? 10.959 -13.653 3.421 1.00 91.31 199 ARG A CA 1
ATOM 1546 C C . ARG A 1 199 ? 11.290 -12.822 2.180 1.00 91.31 199 ARG A C 1
ATOM 1548 O O . ARG A 1 199 ? 12.277 -13.123 1.510 1.00 91.31 199 ARG A O 1
ATOM 1555 N N . PHE A 1 200 ? 10.547 -11.739 1.937 1.00 93.75 200 PHE A N 1
ATOM 1556 C CA . PHE A 1 200 ? 10.829 -10.815 0.837 1.00 93.75 200 PHE A CA 1
ATOM 1557 C C . PHE A 1 200 ? 12.277 -10.313 0.881 1.00 93.75 200 PHE A C 1
ATOM 1559 O O . PHE A 1 200 ? 12.968 -10.352 -0.138 1.00 93.75 200 PHE A O 1
ATOM 1566 N N . LEU A 1 201 ? 12.753 -9.867 2.049 1.00 95.56 201 LEU A N 1
ATOM 1567 C CA . LEU A 1 201 ? 14.117 -9.363 2.224 1.00 95.56 201 LEU A CA 1
ATOM 1568 C C . LEU A 1 201 ? 15.181 -10.427 1.924 1.00 95.56 201 LEU A C 1
ATOM 1570 O O . LEU A 1 201 ? 16.154 -10.122 1.238 1.00 95.56 201 LEU A O 1
ATOM 1574 N N . ALA A 1 202 ? 14.984 -11.668 2.374 1.00 93.06 202 ALA A N 1
ATOM 1575 C CA . ALA A 1 202 ? 15.913 -12.764 2.112 1.00 93.06 202 ALA A CA 1
ATOM 1576 C C . ALA A 1 202 ? 16.003 -13.106 0.612 1.00 93.06 202 ALA A C 1
ATOM 1578 O O . ALA A 1 202 ? 17.094 -13.198 0.050 1.00 93.06 202 ALA A O 1
ATOM 1579 N N . GLU A 1 203 ? 14.863 -13.252 -0.064 1.00 91.44 203 GLU A N 1
ATOM 1580 C CA . GLU A 1 203 ? 14.835 -13.656 -1.477 1.00 91.44 203 GLU A CA 1
ATOM 1581 C C . GLU A 1 203 ? 15.317 -12.543 -2.411 1.00 91.44 203 GLU A C 1
ATOM 1583 O O . GLU A 1 203 ? 16.017 -12.800 -3.391 1.00 91.44 203 GLU A O 1
ATOM 1588 N N . SER A 1 204 ? 14.959 -11.294 -2.116 1.00 92.12 204 SER A N 1
ATOM 1589 C CA . SER A 1 204 ? 15.414 -10.144 -2.903 1.00 92.12 204 SER A CA 1
ATOM 1590 C C . SER A 1 204 ? 16.904 -9.863 -2.703 1.00 92.12 204 SER A C 1
ATOM 1592 O O . SER A 1 204 ? 17.567 -9.437 -3.647 1.00 92.12 204 SER A O 1
ATOM 1594 N N . ALA A 1 205 ? 17.467 -10.150 -1.522 1.00 90.44 205 ALA A N 1
ATOM 1595 C CA . ALA A 1 205 ? 18.913 -10.109 -1.312 1.00 90.44 205 ALA A CA 1
ATOM 1596 C C . ALA A 1 205 ? 19.648 -11.131 -2.191 1.00 90.44 205 ALA A C 1
ATOM 1598 O O . ALA A 1 205 ? 20.627 -10.772 -2.848 1.00 90.44 205 ALA A O 1
ATOM 1599 N N . ALA A 1 206 ? 19.137 -12.364 -2.271 1.00 87.88 206 ALA A N 1
ATOM 1600 C CA . ALA A 1 206 ? 19.694 -13.397 -3.143 1.00 87.88 206 ALA A CA 1
ATOM 1601 C C . ALA A 1 206 ? 19.653 -12.989 -4.627 1.00 87.88 206 ALA A C 1
ATOM 1603 O O . ALA A 1 206 ? 20.619 -13.210 -5.358 1.00 87.88 206 ALA A O 1
ATOM 1604 N N . LEU A 1 207 ? 18.569 -12.339 -5.070 1.00 86.19 207 LEU A N 1
ATOM 1605 C CA . LEU A 1 207 ? 18.479 -11.800 -6.427 1.00 86.19 207 LEU A CA 1
ATOM 1606 C C . LEU A 1 207 ? 19.525 -10.708 -6.687 1.00 86.19 207 LEU A C 1
ATOM 1608 O O . LEU A 1 207 ? 20.213 -10.776 -7.704 1.00 86.19 207 LEU A O 1
ATOM 1612 N N . CYS A 1 208 ? 19.653 -9.718 -5.794 1.00 85.25 208 CYS A N 1
ATOM 1613 C CA . CYS A 1 208 ? 20.636 -8.643 -5.954 1.00 85.25 208 CYS A CA 1
ATOM 1614 C C . CYS A 1 208 ? 22.057 -9.209 -6.113 1.00 85.25 208 CYS A C 1
ATOM 1616 O O . CYS A 1 208 ? 22.737 -8.863 -7.078 1.00 85.25 208 CYS A O 1
ATOM 1618 N N . ALA A 1 209 ? 22.455 -10.147 -5.246 1.00 84.56 209 ALA A N 1
ATOM 1619 C CA . ALA A 1 209 ? 23.766 -10.794 -5.313 1.00 84.56 209 ALA A CA 1
ATOM 1620 C C . ALA A 1 209 ? 23.981 -11.558 -6.634 1.00 84.56 209 ALA A C 1
ATOM 1622 O O . ALA A 1 209 ? 25.054 -11.499 -7.229 1.00 84.56 209 ALA A O 1
ATOM 1623 N N . HIS A 1 210 ? 22.949 -12.237 -7.146 1.00 81.12 210 HIS A N 1
ATOM 1624 C CA . HIS A 1 210 ? 23.042 -12.947 -8.424 1.00 81.12 210 HIS A CA 1
ATOM 1625 C C . HIS A 1 210 ? 23.271 -12.002 -9.617 1.00 81.12 210 HIS A C 1
ATOM 1627 O O . HIS A 1 210 ? 23.940 -12.371 -10.582 1.00 81.12 210 HIS A O 1
ATOM 1633 N N . THR A 1 211 ? 22.724 -10.784 -9.566 1.00 76.12 211 THR A N 1
ATOM 1634 C CA . THR A 1 211 ? 22.825 -9.817 -10.671 1.00 76.12 211 THR A CA 1
ATOM 1635 C C . THR A 1 211 ? 24.160 -9.073 -10.746 1.00 76.12 211 THR A C 1
ATOM 1637 O O . THR A 1 211 ? 24.507 -8.591 -11.822 1.00 76.12 211 THR A O 1
ATOM 1640 N N . GLU A 1 212 ? 24.941 -9.020 -9.662 1.00 71.50 212 GLU A N 1
ATOM 1641 C CA . GLU A 1 212 ? 26.239 -8.322 -9.621 1.00 71.50 212 GLU A CA 1
ATOM 1642 C C . GLU A 1 212 ? 27.297 -8.948 -10.554 1.00 71.50 212 GLU A C 1
ATOM 1644 O O . GLU A 1 212 ? 28.197 -8.250 -11.018 1.00 71.50 212 GLU A O 1
ATOM 1649 N N . GLY A 1 213 ? 27.168 -10.239 -10.890 1.00 66.50 213 GLY A N 1
ATOM 1650 C CA . GLY A 1 213 ? 28.122 -10.980 -11.728 1.00 66.50 213 GLY A CA 1
ATOM 1651 C C . GLY A 1 213 ? 27.785 -11.068 -13.224 1.00 66.50 213 GLY A C 1
ATOM 1652 O O . GLY A 1 213 ? 28.515 -11.719 -13.975 1.00 66.50 213 GLY A O 1
ATOM 1653 N N . LEU A 1 214 ? 26.679 -10.473 -13.684 1.00 66.75 214 LEU A N 1
ATOM 1654 C CA . LEU A 1 214 ? 26.232 -10.611 -15.075 1.00 66.75 214 LEU A CA 1
ATOM 1655 C C . LEU A 1 214 ? 26.929 -9.605 -16.008 1.00 66.75 214 LEU A C 1
ATOM 1657 O O . LEU A 1 214 ? 26.973 -8.408 -15.733 1.00 66.75 214 LEU A O 1
ATOM 1661 N N . LYS A 1 215 ? 27.441 -10.098 -17.147 1.00 57.34 215 LYS A N 1
ATOM 1662 C CA . LYS A 1 215 ? 28.045 -9.271 -18.208 1.00 57.34 215 LYS A CA 1
ATOM 1663 C C . LYS A 1 215 ? 26.986 -8.564 -19.057 1.00 57.34 215 LYS A C 1
ATOM 1665 O O . LYS A 1 215 ? 25.871 -9.067 -19.226 1.00 57.34 215 LYS A O 1
ATOM 1670 N N . ASP A 1 216 ? 27.374 -7.421 -19.613 1.00 57.44 216 ASP A N 1
ATOM 1671 C CA . ASP A 1 216 ? 26.514 -6.562 -20.422 1.00 57.44 216 ASP A CA 1
ATOM 1672 C C . ASP A 1 216 ? 25.986 -7.275 -21.672 1.00 57.44 216 ASP A C 1
ATOM 1674 O O . ASP A 1 216 ? 26.708 -7.968 -22.386 1.00 57.44 216 ASP A O 1
ATOM 1678 N N . ASP A 1 217 ? 24.696 -7.085 -21.929 1.00 55.84 217 ASP A N 1
ATOM 1679 C CA . ASP A 1 217 ? 24.082 -7.297 -23.235 1.00 55.84 217 ASP A CA 1
ATOM 1680 C C . ASP A 1 217 ? 23.509 -5.937 -23.617 1.00 55.84 217 ASP A C 1
ATOM 1682 O O . ASP A 1 217 ? 22.464 -5.531 -23.104 1.00 55.84 217 ASP A O 1
ATOM 1686 N N . ALA A 1 218 ? 24.276 -5.184 -24.407 1.00 53.47 218 ALA A N 1
ATOM 1687 C CA . ALA A 1 218 ? 23.941 -3.839 -24.850 1.00 53.47 218 ALA A CA 1
ATOM 1688 C C . ALA A 1 218 ? 22.795 -3.897 -25.868 1.00 53.47 218 ALA A C 1
ATOM 1690 O O . ALA A 1 218 ? 22.978 -3.656 -27.058 1.00 53.47 218 ALA A O 1
ATOM 1691 N N . ARG A 1 219 ? 21.589 -4.247 -25.415 1.00 59.66 219 ARG A N 1
ATOM 1692 C CA . ARG A 1 219 ? 20.395 -4.101 -26.245 1.00 59.66 219 ARG A CA 1
ATOM 1693 C C . ARG A 1 219 ? 19.966 -2.646 -26.235 1.00 59.66 219 ARG A C 1
ATOM 1695 O O . ARG A 1 219 ? 19.642 -2.084 -25.190 1.00 59.66 219 ARG A O 1
ATOM 1702 N N . THR A 1 220 ? 19.921 -2.065 -27.423 1.00 62.66 220 THR A N 1
ATOM 1703 C CA . THR A 1 220 ? 19.496 -0.697 -27.743 1.00 62.66 220 THR A CA 1
ATOM 1704 C C . THR A 1 220 ? 17.972 -0.526 -27.665 1.00 62.66 220 THR A C 1
ATOM 1706 O O . THR A 1 220 ? 17.346 0.026 -28.564 1.00 62.66 220 THR A O 1
ATOM 1709 N N . ALA A 1 221 ? 17.339 -1.021 -26.598 1.00 76.00 221 ALA A N 1
ATOM 1710 C CA . ALA A 1 221 ? 15.902 -0.847 -26.405 1.00 76.00 221 ALA A CA 1
ATOM 1711 C C . ALA A 1 221 ? 15.582 0.593 -25.972 1.00 76.00 221 ALA A C 1
ATOM 1713 O O . ALA A 1 221 ? 16.253 1.152 -25.099 1.00 76.00 221 ALA A O 1
ATOM 1714 N N . LEU A 1 222 ? 14.517 1.173 -26.536 1.00 89.31 222 LEU A N 1
ATOM 1715 C CA . LEU A 1 222 ? 13.986 2.464 -26.097 1.00 89.31 222 LEU A CA 1
ATOM 1716 C C . LEU A 1 222 ? 13.593 2.384 -24.615 1.00 89.31 222 LEU A C 1
ATOM 1718 O O . LEU A 1 222 ? 12.865 1.479 -24.203 1.00 89.31 222 LEU A O 1
ATOM 1722 N N . ARG A 1 223 ? 14.075 3.332 -23.811 1.00 91.31 223 ARG A N 1
ATOM 1723 C CA . ARG A 1 223 ? 13.879 3.355 -22.357 1.00 91.31 223 ARG A CA 1
ATOM 1724 C C . ARG A 1 223 ? 12.653 4.192 -22.006 1.00 91.31 223 ARG A C 1
ATOM 1726 O O . ARG A 1 223 ? 12.568 5.354 -22.385 1.00 91.31 223 ARG A O 1
ATOM 1733 N N . VAL A 1 224 ? 11.729 3.608 -21.252 1.00 94.06 224 VAL A N 1
ATOM 1734 C CA . VAL A 1 224 ? 10.441 4.206 -20.886 1.00 94.06 224 VAL A CA 1
ATOM 1735 C C . VAL A 1 224 ? 10.359 4.381 -19.372 1.00 94.06 224 VAL A C 1
ATOM 1737 O O . VAL A 1 224 ? 10.729 3.486 -18.609 1.00 94.06 224 VAL A O 1
ATOM 1740 N N . VAL A 1 225 ? 9.841 5.528 -18.935 1.00 94.94 225 VAL A N 1
ATOM 1741 C CA . VAL A 1 225 ? 9.470 5.795 -17.539 1.00 94.94 225 VAL A CA 1
ATOM 1742 C C . VAL A 1 225 ? 7.961 5.983 -17.477 1.00 94.94 225 VAL A C 1
ATOM 1744 O O . VAL A 1 225 ? 7.398 6.751 -18.254 1.00 94.94 225 VAL A O 1
ATOM 1747 N N . LEU A 1 226 ? 7.296 5.282 -16.559 1.00 94.00 226 LEU A N 1
ATOM 1748 C CA . LEU A 1 226 ? 5.843 5.369 -16.399 1.00 94.00 226 LEU A CA 1
ATOM 1749 C C . LEU A 1 226 ? 5.468 6.369 -15.307 1.00 94.00 226 LEU A C 1
ATOM 1751 O O . LEU A 1 226 ? 6.015 6.325 -14.213 1.00 94.00 226 LEU A O 1
ATOM 1755 N N . GLY A 1 227 ? 4.487 7.233 -15.548 1.00 91.56 227 GLY A N 1
ATOM 1756 C CA . GLY A 1 227 ? 3.963 8.156 -14.539 1.00 91.56 227 GLY A CA 1
ATOM 1757 C C . GLY A 1 227 ? 2.455 8.020 -14.385 1.00 91.56 227 GLY A C 1
ATOM 1758 O O . GLY A 1 227 ? 1.748 7.876 -15.376 1.00 91.56 227 GLY A O 1
ATOM 1759 N N . GLY A 1 228 ? 1.949 8.088 -13.150 1.00 87.44 228 GLY A N 1
ATOM 1760 C CA . GLY A 1 228 ? 0.507 8.160 -12.908 1.00 87.44 228 GLY A CA 1
ATOM 1761 C C . GLY A 1 228 ? 0.020 7.351 -11.710 1.00 87.44 228 GLY A C 1
ATOM 1762 O O . GLY A 1 228 ? 0.683 7.255 -10.676 1.00 87.44 228 GLY A O 1
ATOM 1763 N N . CYS A 1 229 ? -1.184 6.801 -11.845 1.00 83.62 229 CYS A N 1
ATOM 1764 C CA . CYS A 1 229 ? -1.821 5.937 -10.861 1.00 83.62 229 CYS A CA 1
ATOM 1765 C C . CYS A 1 229 ? -2.210 4.629 -11.549 1.00 83.62 229 CYS A C 1
ATOM 1767 O O . CYS A 1 229 ? -3.032 4.635 -12.460 1.00 83.62 229 CYS A O 1
ATOM 1769 N N . ALA A 1 230 ? -1.626 3.521 -11.105 1.00 81.19 230 ALA A N 1
ATOM 1770 C CA . ALA A 1 230 ? -1.977 2.189 -11.568 1.00 81.19 230 ALA A CA 1
ATOM 1771 C C . ALA A 1 230 ? -2.255 1.322 -10.343 1.00 81.19 230 ALA A C 1
ATOM 1773 O O . ALA A 1 230 ? -1.394 1.197 -9.468 1.00 81.19 230 ALA A O 1
ATOM 1774 N N . ALA A 1 231 ? -3.457 0.745 -10.274 1.00 80.38 231 ALA A N 1
ATOM 1775 C CA . ALA A 1 231 ? -3.764 -0.251 -9.254 1.00 80.38 231 ALA A CA 1
ATOM 1776 C C . ALA A 1 231 ? -2.815 -1.440 -9.412 1.00 80.38 231 ALA A C 1
ATOM 1778 O O . ALA A 1 231 ? -2.059 -1.732 -8.493 1.00 80.38 231 ALA A O 1
ATOM 1779 N N . ASP A 1 232 ? -2.758 -2.010 -10.615 1.00 85.62 232 ASP A N 1
ATOM 1780 C CA . ASP A 1 232 ? -1.772 -3.000 -11.029 1.00 85.62 232 ASP A CA 1
ATOM 1781 C C . ASP A 1 232 ? -1.063 -2.543 -12.312 1.00 85.62 232 ASP A C 1
ATOM 1783 O O . ASP A 1 232 ? -1.693 -2.345 -13.350 1.00 85.62 232 ASP A O 1
ATOM 1787 N N . ALA A 1 233 ? 0.256 -2.364 -12.239 1.00 88.62 233 ALA A N 1
ATOM 1788 C CA . ALA A 1 233 ? 1.071 -1.928 -13.369 1.00 88.62 233 ALA A CA 1
ATOM 1789 C C . ALA A 1 233 ? 1.545 -3.083 -14.270 1.00 88.62 233 ALA A C 1
ATOM 1791 O O . ALA A 1 233 ? 2.032 -2.825 -15.370 1.00 88.62 233 ALA A O 1
ATOM 1792 N N . ARG A 1 234 ? 1.413 -4.348 -13.842 1.00 89.56 234 ARG A N 1
ATOM 1793 C CA . ARG A 1 234 ? 1.985 -5.509 -14.550 1.00 89.56 234 ARG A CA 1
ATOM 1794 C C . ARG A 1 234 ? 1.470 -5.666 -15.984 1.00 89.56 234 ARG A C 1
ATOM 1796 O O . ARG A 1 234 ? 2.308 -5.839 -16.871 1.00 89.56 234 ARG A O 1
ATOM 1803 N N . PRO A 1 235 ? 0.151 -5.587 -16.273 1.00 89.00 235 PRO A N 1
ATOM 1804 C CA . PRO A 1 235 ? -0.332 -5.733 -17.646 1.00 89.00 235 PRO A CA 1
ATOM 1805 C C . PRO A 1 235 ? 0.190 -4.630 -18.569 1.00 89.00 235 PRO A C 1
ATOM 1807 O O . PRO A 1 235 ? 0.583 -4.919 -19.696 1.00 89.00 235 PRO A O 1
ATOM 1810 N N . LEU A 1 236 ? 0.247 -3.390 -18.068 1.00 91.25 236 LEU A N 1
ATOM 1811 C CA . LEU A 1 236 ? 0.751 -2.238 -18.813 1.00 91.25 236 LEU A CA 1
ATOM 1812 C C . LEU A 1 236 ? 2.247 -2.375 -19.106 1.00 91.25 236 LEU A C 1
ATOM 1814 O O . LEU A 1 236 ? 2.669 -2.197 -20.242 1.00 91.25 236 LEU A O 1
ATOM 1818 N N . VAL A 1 237 ? 3.047 -2.724 -18.098 1.00 92.88 237 VAL A N 1
ATOM 1819 C CA . VAL A 1 237 ? 4.498 -2.875 -18.256 1.00 92.88 237 VAL A CA 1
ATOM 1820 C C . VAL A 1 237 ? 4.829 -4.010 -19.221 1.00 92.88 237 VAL A C 1
ATOM 1822 O O . VAL A 1 237 ? 5.640 -3.818 -20.121 1.00 92.88 237 VAL A O 1
ATOM 1825 N N . ARG A 1 238 ? 4.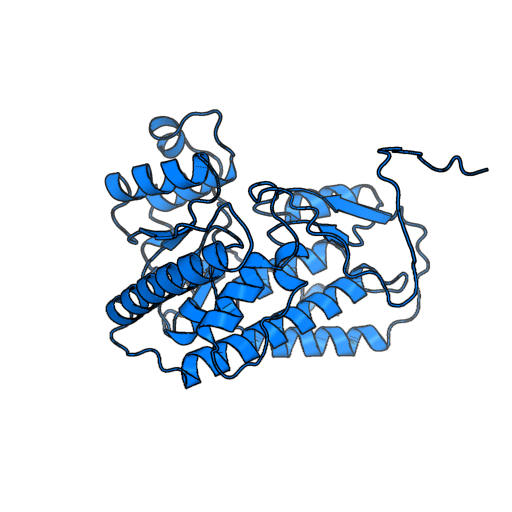139 -5.150 -19.109 1.00 92.06 238 ARG A N 1
ATOM 1826 C CA . ARG A 1 238 ? 4.295 -6.270 -20.044 1.00 92.06 238 ARG A CA 1
ATOM 1827 C C . ARG A 1 238 ? 3.942 -5.882 -21.479 1.00 92.06 238 ARG A C 1
ATOM 1829 O O . ARG A 1 238 ? 4.640 -6.296 -22.397 1.00 92.06 238 ARG A O 1
ATOM 1836 N N . LEU A 1 239 ? 2.873 -5.108 -21.676 1.00 93.50 239 LEU A N 1
ATOM 1837 C CA . LEU A 1 239 ? 2.488 -4.610 -22.998 1.00 93.50 239 LEU A CA 1
ATOM 1838 C C . LEU A 1 239 ? 3.577 -3.697 -23.577 1.00 93.50 239 LEU A C 1
ATOM 1840 O O . LEU A 1 239 ? 4.019 -3.908 -24.701 1.00 93.50 239 LEU A O 1
ATOM 1844 N N . VAL A 1 240 ? 4.039 -2.723 -22.789 1.00 93.25 240 VAL A N 1
ATOM 1845 C CA . VAL A 1 240 ? 5.070 -1.755 -23.191 1.00 93.25 240 VAL A CA 1
ATOM 1846 C C . VAL A 1 240 ? 6.385 -2.456 -23.549 1.00 93.25 240 VAL A C 1
ATOM 1848 O O . VAL A 1 240 ? 6.954 -2.189 -24.609 1.00 93.25 240 VAL A O 1
ATOM 1851 N N . GLU A 1 241 ? 6.855 -3.393 -22.721 1.00 91.44 241 GLU A N 1
ATOM 1852 C CA . GLU A 1 241 ? 8.075 -4.161 -23.012 1.00 91.44 241 GLU A CA 1
ATOM 1853 C C . GLU A 1 241 ? 7.888 -5.147 -24.179 1.00 91.44 241 GLU A C 1
ATOM 1855 O O . GLU A 1 241 ? 8.825 -5.388 -24.939 1.00 91.44 241 GLU A O 1
ATOM 1860 N N . GLY A 1 242 ? 6.669 -5.658 -24.384 1.00 90.69 242 GLY A N 1
ATOM 1861 C CA . GLY A 1 242 ? 6.306 -6.479 -25.542 1.00 90.69 242 GLY A CA 1
ATOM 1862 C C . GLY A 1 242 ? 6.478 -5.762 -26.886 1.00 90.69 242 GLY A C 1
ATOM 1863 O O . GLY A 1 242 ? 6.721 -6.417 -27.895 1.00 90.69 242 GLY A O 1
ATOM 1864 N N . CYS A 1 243 ? 6.447 -4.426 -26.895 1.00 92.19 243 CYS A N 1
ATOM 1865 C CA . CYS A 1 243 ? 6.724 -3.598 -28.072 1.00 92.19 243 CYS A CA 1
ATOM 1866 C C . CYS A 1 243 ? 8.229 -3.375 -28.340 1.00 92.19 243 CYS A C 1
ATOM 1868 O O . CYS A 1 243 ? 8.585 -2.506 -29.132 1.00 92.19 243 CYS A O 1
ATOM 1870 N N . GLY A 1 244 ? 9.129 -4.101 -27.666 1.00 88.88 244 GLY A N 1
ATOM 1871 C CA . GLY A 1 244 ? 10.581 -3.949 -27.836 1.00 88.88 244 GLY A CA 1
ATOM 1872 C C . GLY A 1 244 ? 11.193 -2.777 -27.060 1.00 88.88 244 GLY A C 1
ATOM 1873 O O . GLY A 1 244 ? 12.348 -2.418 -27.288 1.00 88.88 244 GLY A O 1
ATOM 1874 N N . THR A 1 245 ? 10.438 -2.181 -26.134 1.00 90.81 245 THR A N 1
ATOM 1875 C CA . THR A 1 245 ? 10.939 -1.142 -25.221 1.00 90.81 245 THR A CA 1
ATOM 1876 C C . THR A 1 245 ? 11.387 -1.744 -23.886 1.00 90.81 245 THR A C 1
ATOM 1878 O O . THR A 1 245 ? 11.226 -2.938 -23.633 1.00 90.81 245 THR A O 1
ATOM 1881 N N . ARG A 1 246 ? 11.959 -0.917 -23.008 1.00 89.94 246 ARG A N 1
ATOM 1882 C CA . ARG A 1 246 ? 12.332 -1.302 -21.644 1.00 89.94 246 ARG A CA 1
ATOM 1883 C C . ARG A 1 246 ? 11.787 -0.299 -20.641 1.00 89.94 246 ARG A C 1
ATOM 1885 O O . ARG A 1 246 ? 12.122 0.882 -20.714 1.00 89.94 246 ARG A O 1
ATOM 1892 N N . VAL A 1 247 ? 11.009 -0.765 -19.665 1.00 93.06 247 VAL A N 1
ATOM 1893 C CA . VAL A 1 247 ? 10.545 0.096 -18.568 1.00 93.06 247 VAL A CA 1
ATOM 1894 C C . VAL A 1 247 ? 11.637 0.175 -17.505 1.00 93.06 247 VAL A C 1
ATOM 1896 O O . VAL A 1 247 ? 11.916 -0.798 -16.809 1.00 93.06 247 VAL A O 1
ATOM 1899 N N . VAL A 1 248 ? 12.264 1.344 -17.387 1.00 93.19 248 VAL A N 1
ATOM 1900 C CA . VAL A 1 248 ? 13.462 1.560 -16.555 1.00 93.19 248 VAL A CA 1
ATOM 1901 C C . VAL A 1 248 ? 13.186 2.321 -15.261 1.00 93.19 248 VAL A C 1
ATOM 1903 O O . VAL A 1 248 ? 14.096 2.508 -14.464 1.00 93.19 248 VAL A O 1
ATOM 1906 N N . GLY A 1 249 ? 11.952 2.773 -15.052 1.00 94.06 249 GLY A N 1
ATOM 1907 C CA . GLY A 1 249 ? 11.563 3.539 -13.875 1.00 94.06 249 GLY A CA 1
ATOM 1908 C C . GLY A 1 249 ? 10.068 3.827 -13.856 1.00 94.06 249 GLY A C 1
ATOM 1909 O O . GLY A 1 249 ? 9.372 3.654 -14.863 1.00 94.06 249 GLY A O 1
ATOM 1910 N N . ASP A 1 250 ? 9.571 4.294 -12.714 1.00 94.62 250 ASP A N 1
ATOM 1911 C CA . ASP A 1 250 ? 8.200 4.765 -12.597 1.00 94.62 250 ASP A CA 1
ATOM 1912 C C . ASP A 1 250 ? 8.025 5.882 -11.557 1.00 94.62 250 ASP A C 1
ATOM 1914 O O . ASP A 1 250 ? 8.878 6.134 -10.714 1.00 94.62 250 ASP A O 1
ATOM 1918 N N . ALA A 1 251 ? 6.882 6.553 -11.629 1.00 91.94 251 ALA A N 1
ATOM 1919 C CA . ALA A 1 251 ? 6.354 7.456 -10.625 1.00 91.94 251 ALA A CA 1
ATOM 1920 C C . ALA A 1 251 ? 4.915 7.030 -10.299 1.00 91.94 251 ALA A C 1
ATOM 1922 O O . ALA A 1 251 ? 3.978 7.816 -10.461 1.00 91.94 251 ALA A O 1
ATOM 1923 N N . LEU A 1 252 ? 4.734 5.772 -9.885 1.00 92.38 252 LEU A N 1
ATOM 1924 C CA . LEU A 1 252 ? 3.444 5.178 -9.532 1.00 92.38 252 LEU A CA 1
ATOM 1925 C C . LEU A 1 252 ? 3.263 5.089 -8.013 1.00 92.38 252 LEU A C 1
ATOM 1927 O O . LEU A 1 252 ? 4.214 4.944 -7.247 1.00 92.38 252 LEU A O 1
ATOM 1931 N N . CYS A 1 253 ? 2.008 5.125 -7.556 1.00 89.56 253 CYS A N 1
ATOM 1932 C CA . CYS A 1 253 ? 1.658 4.937 -6.141 1.00 89.56 253 CYS A CA 1
ATOM 1933 C C . CYS A 1 253 ? 1.893 3.503 -5.633 1.00 89.56 253 CYS A C 1
ATOM 1935 O O . CYS A 1 253 ? 2.018 3.298 -4.428 1.00 89.56 253 CYS A O 1
ATOM 1937 N N . THR A 1 254 ? 1.946 2.535 -6.546 1.00 89.94 254 THR A N 1
ATOM 1938 C CA . THR A 1 254 ? 2.287 1.120 -6.333 1.00 89.94 254 THR A CA 1
ATOM 1939 C C . THR A 1 254 ? 3.722 0.803 -6.765 1.00 89.94 254 THR A C 1
ATOM 1941 O O . THR A 1 254 ? 4.094 -0.360 -6.870 1.00 89.94 254 THR A O 1
ATOM 1944 N N . GLY A 1 255 ? 4.522 1.842 -7.005 1.00 92.06 255 GLY A N 1
ATOM 1945 C CA . GLY A 1 255 ? 5.919 1.771 -7.411 1.00 92.06 255 GLY A CA 1
ATOM 1946 C C . GLY A 1 255 ? 6.761 2.754 -6.607 1.00 92.06 255 GLY A C 1
ATOM 1947 O O . GLY A 1 255 ? 6.601 2.875 -5.386 1.00 92.06 255 GLY A O 1
ATOM 1948 N N . THR A 1 256 ? 7.634 3.490 -7.288 1.00 91.50 256 THR A N 1
ATOM 1949 C CA . THR A 1 256 ? 8.695 4.297 -6.671 1.00 91.50 256 THR A CA 1
ATOM 1950 C C . THR A 1 256 ? 8.173 5.310 -5.644 1.00 91.50 256 THR A C 1
ATOM 1952 O O . THR A 1 256 ? 8.776 5.431 -4.579 1.00 91.50 256 THR A O 1
ATOM 1955 N N . ARG A 1 257 ? 7.004 5.946 -5.853 1.00 91.44 257 ARG A N 1
ATOM 1956 C CA . ARG A 1 257 ? 6.457 6.937 -4.891 1.00 91.44 257 ARG A CA 1
ATOM 1957 C C . ARG A 1 257 ? 6.160 6.358 -3.508 1.00 91.44 257 ARG A C 1
ATOM 1959 O O . ARG A 1 257 ? 6.021 7.101 -2.540 1.00 91.44 257 ARG A O 1
ATOM 1966 N N . HIS A 1 258 ? 5.954 5.045 -3.408 1.00 92.69 258 HIS A N 1
ATOM 1967 C CA . HIS A 1 258 ? 5.763 4.403 -2.115 1.00 92.69 258 HIS A CA 1
ATOM 1968 C C . HIS A 1 258 ? 7.108 4.110 -1.430 1.00 92.69 258 HIS A C 1
ATOM 1970 O O . HIS A 1 258 ? 7.209 4.249 -0.212 1.00 92.69 258 HIS A O 1
ATOM 1976 N N . PHE A 1 259 ? 8.144 3.716 -2.173 1.00 93.69 259 PHE A N 1
ATOM 1977 C CA . PHE A 1 259 ? 9.388 3.194 -1.590 1.00 93.69 259 PHE A CA 1
ATOM 1978 C C . PHE A 1 259 ? 10.559 4.186 -1.562 1.00 93.69 259 PHE A C 1
ATOM 1980 O O . PHE A 1 259 ? 11.580 3.885 -0.948 1.00 93.69 259 PHE A O 1
ATOM 1987 N N . ASP A 1 260 ? 10.430 5.362 -2.178 1.00 89.81 260 ASP A N 1
ATOM 1988 C CA . ASP A 1 260 ? 11.509 6.355 -2.265 1.00 89.81 260 ASP A CA 1
ATOM 1989 C C . ASP A 1 260 ? 11.978 6.891 -0.898 1.00 89.81 260 ASP A C 1
ATOM 1991 O O . ASP A 1 260 ? 13.180 7.052 -0.662 1.00 89.81 260 ASP A O 1
ATOM 1995 N N . THR A 1 261 ? 11.038 7.098 0.020 1.00 93.88 261 THR A N 1
ATOM 1996 C CA . THR A 1 261 ? 11.231 7.850 1.260 1.00 93.88 261 THR A CA 1
ATOM 1997 C C . THR A 1 261 ? 11.175 6.926 2.466 1.00 93.88 261 THR A C 1
ATOM 1999 O O . THR A 1 261 ? 10.212 6.174 2.661 1.00 93.88 261 THR A O 1
ATOM 2002 N N . LEU A 1 262 ? 12.205 7.008 3.306 1.00 96.56 262 LEU A N 1
ATOM 2003 C CA . LEU A 1 262 ? 12.301 6.268 4.561 1.00 96.56 262 LEU A CA 1
ATOM 2004 C C . LEU A 1 262 ? 11.631 7.039 5.699 1.00 96.56 262 LEU A C 1
ATOM 2006 O O . LEU A 1 262 ? 11.576 8.269 5.686 1.00 96.56 262 LEU A O 1
ATOM 2010 N N . ALA A 1 263 ? 11.133 6.315 6.697 1.00 95.75 263 ALA A N 1
ATOM 2011 C CA . ALA A 1 263 ? 10.710 6.934 7.944 1.00 95.75 263 ALA A CA 1
ATOM 2012 C C . ALA A 1 263 ? 11.954 7.242 8.793 1.00 95.75 263 ALA A C 1
ATOM 2014 O O . ALA A 1 263 ? 12.820 6.372 8.897 1.00 95.75 263 ALA A O 1
ATOM 2015 N N . PRO A 1 264 ? 12.071 8.438 9.396 1.00 93.06 264 PRO A N 1
ATOM 2016 C CA . PRO A 1 264 ? 13.182 8.739 10.291 1.00 93.06 264 PRO A CA 1
ATOM 2017 C C . PRO A 1 264 ? 13.230 7.764 11.472 1.00 93.06 264 PRO A C 1
ATOM 2019 O O . PRO A 1 264 ? 12.221 7.521 12.128 1.00 93.06 264 PRO A O 1
ATOM 2022 N N . GLU A 1 265 ? 14.403 7.235 11.792 1.00 88.06 265 GLU A N 1
ATOM 2023 C CA . GLU A 1 265 ? 14.592 6.448 13.012 1.00 88.06 265 GLU A CA 1
ATOM 2024 C C . GLU A 1 265 ? 14.791 7.428 14.173 1.00 88.06 265 GLU A C 1
ATOM 2026 O O . GLU A 1 265 ? 15.884 7.935 14.404 1.00 88.06 265 GLU A O 1
ATOM 2031 N N . SER A 1 266 ? 13.689 7.798 14.832 1.00 85.75 266 SER A N 1
ATOM 2032 C CA . SER A 1 266 ? 13.664 8.866 15.841 1.00 85.75 266 SER A CA 1
ATOM 2033 C C . SER A 1 266 ? 13.166 8.379 17.202 1.00 85.75 266 SER A C 1
ATOM 2035 O O . SER A 1 266 ? 12.666 7.261 17.332 1.00 85.75 266 SER A O 1
ATOM 2037 N N . 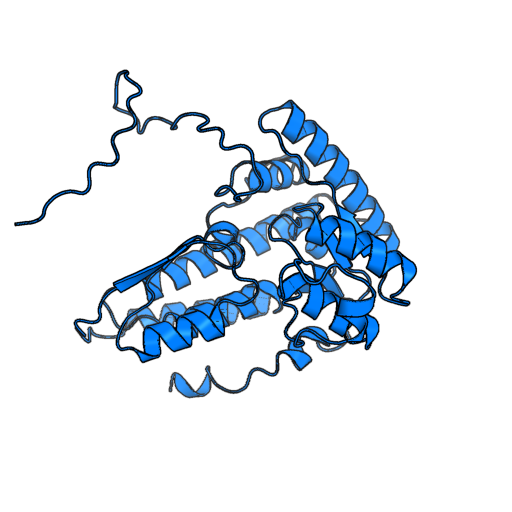ALA A 1 267 ? 13.274 9.229 18.226 1.00 80.12 267 ALA A N 1
ATOM 2038 C CA . ALA A 1 267 ? 12.748 8.930 19.555 1.00 80.12 267 ALA A CA 1
ATOM 2039 C C . ALA A 1 267 ? 11.211 8.795 19.582 1.00 80.12 267 ALA A C 1
ATOM 2041 O O . ALA A 1 267 ? 10.713 8.040 20.401 1.00 80.12 267 ALA A O 1
ATOM 2042 N N . ASP A 1 268 ? 10.477 9.447 18.674 1.00 94.56 268 ASP A N 1
ATOM 2043 C CA . ASP A 1 268 ? 9.018 9.321 18.538 1.00 94.56 268 ASP A CA 1
ATOM 2044 C C . ASP A 1 268 ? 8.692 8.572 17.228 1.00 94.56 268 ASP A C 1
ATOM 2046 O O . ASP A 1 268 ? 8.643 9.185 16.150 1.00 94.56 268 ASP A O 1
ATOM 2050 N N . PRO A 1 269 ? 8.517 7.237 17.264 1.00 95.88 269 PRO A N 1
ATOM 2051 C CA . PRO A 1 269 ? 8.299 6.454 16.050 1.00 95.88 269 PRO A CA 1
ATOM 2052 C C . PRO A 1 269 ? 6.954 6.764 15.379 1.00 95.88 269 PRO A C 1
ATOM 2054 O O . PRO A 1 269 ? 6.865 6.723 14.153 1.00 95.88 269 PRO A O 1
ATOM 2057 N N . LEU A 1 270 ? 5.916 7.139 16.134 1.00 96.88 270 LEU A N 1
ATOM 2058 C CA . LEU A 1 270 ? 4.609 7.462 15.559 1.00 96.88 270 LEU A CA 1
ATOM 2059 C C . LEU A 1 270 ? 4.667 8.758 14.746 1.00 96.88 270 LEU A C 1
ATOM 2061 O O . LEU A 1 270 ? 4.149 8.830 13.629 1.00 96.88 270 LEU A O 1
ATOM 2065 N N . ARG A 1 271 ? 5.346 9.777 15.278 1.00 96.44 271 ARG A N 1
ATOM 2066 C CA . ARG A 1 271 ? 5.597 11.022 14.550 1.00 96.44 271 ARG A CA 1
ATOM 2067 C C . ARG A 1 271 ? 6.531 10.815 13.364 1.00 96.44 271 ARG A C 1
ATOM 2069 O O . ARG A 1 271 ? 6.315 11.429 12.321 1.00 96.44 271 ARG A O 1
ATOM 2076 N N . ALA A 1 272 ? 7.524 9.934 13.473 1.00 96.12 272 ALA A N 1
ATOM 2077 C CA . ALA A 1 272 ? 8.371 9.576 12.339 1.00 96.12 272 ALA A CA 1
ATOM 2078 C C . ALA A 1 272 ? 7.574 8.948 11.186 1.00 96.12 272 ALA A C 1
ATOM 2080 O O . ALA A 1 272 ? 7.744 9.348 10.030 1.00 96.12 272 ALA A O 1
ATOM 2081 N N . VAL A 1 273 ? 6.658 8.025 11.502 1.00 97.19 273 VAL A N 1
ATOM 2082 C CA . VAL A 1 273 ? 5.700 7.482 10.533 1.00 97.19 273 VAL A CA 1
ATOM 2083 C C . VAL A 1 273 ? 4.895 8.627 9.929 1.00 97.19 273 VAL A C 1
ATOM 2085 O O . VAL A 1 273 ? 4.913 8.797 8.713 1.00 97.19 273 VAL A O 1
ATOM 2088 N N . ALA A 1 274 ? 4.268 9.476 10.749 1.00 95.56 274 ALA A N 1
ATOM 2089 C CA . ALA A 1 274 ? 3.469 10.599 10.260 1.00 95.56 274 ALA A CA 1
ATOM 2090 C C . ALA A 1 274 ? 4.233 11.482 9.255 1.00 95.56 274 ALA A C 1
ATOM 2092 O O . ALA A 1 274 ? 3.741 11.734 8.152 1.00 95.56 274 ALA A O 1
ATOM 2093 N N . ARG A 1 275 ? 5.463 11.879 9.600 1.00 93.81 275 ARG A N 1
ATOM 2094 C CA . ARG A 1 275 ? 6.341 12.691 8.747 1.00 93.81 275 ARG A CA 1
ATOM 2095 C C . ARG A 1 275 ? 6.638 12.023 7.414 1.00 93.81 275 ARG A C 1
ATOM 2097 O O . ARG A 1 275 ? 6.512 12.673 6.381 1.00 93.81 275 ARG A O 1
ATOM 2104 N N . ARG A 1 276 ? 6.964 10.727 7.400 1.00 94.50 276 ARG A N 1
ATOM 2105 C CA . ARG A 1 276 ? 7.241 10.008 6.146 1.00 94.50 276 ARG A CA 1
ATOM 2106 C C . ARG A 1 276 ? 6.099 10.163 5.142 1.00 94.50 276 ARG A C 1
ATOM 2108 O O . ARG A 1 276 ? 6.336 10.498 3.985 1.00 94.50 276 ARG A O 1
ATOM 2115 N N . TYR A 1 277 ? 4.862 9.910 5.570 1.00 93.38 277 TYR A N 1
ATOM 2116 C CA . TYR A 1 277 ? 3.708 9.941 4.664 1.00 93.38 277 TYR A CA 1
ATOM 2117 C C . TYR A 1 277 ? 3.383 11.356 4.165 1.00 93.38 277 TYR A C 1
ATOM 2119 O O . TYR A 1 277 ? 2.841 11.485 3.069 1.00 93.38 277 TYR A O 1
ATOM 2127 N N . LEU A 1 278 ? 3.736 12.394 4.931 1.00 91.50 278 LEU A N 1
ATOM 2128 C CA . LEU A 1 278 ? 3.572 13.798 4.543 1.00 91.50 278 LEU A CA 1
ATOM 2129 C C . LEU A 1 278 ? 4.689 14.318 3.624 1.00 91.50 278 LEU A C 1
ATOM 2131 O O . LEU A 1 278 ? 4.436 15.238 2.851 1.00 91.50 278 LEU A O 1
ATOM 2135 N N . HIS A 1 279 ? 5.898 13.749 3.702 1.00 88.88 279 HIS A N 1
ATOM 2136 C CA . HIS A 1 279 ? 7.090 14.256 3.003 1.00 88.88 279 HIS A CA 1
ATOM 2137 C C . HIS A 1 279 ? 7.590 13.395 1.836 1.00 88.88 279 HIS A C 1
ATOM 2139 O O . HIS A 1 279 ? 8.485 13.827 1.114 1.00 88.88 279 HIS A O 1
ATOM 2145 N N . ARG A 1 280 ? 7.042 12.193 1.632 1.00 89.38 280 ARG A N 1
ATOM 2146 C CA . ARG A 1 280 ? 7.368 11.374 0.452 1.00 89.38 280 ARG A CA 1
ATOM 2147 C C . ARG A 1 280 ? 6.892 12.008 -0.859 1.00 89.38 280 ARG A C 1
ATOM 2149 O O . ARG A 1 280 ? 6.126 12.973 -0.833 1.00 89.38 280 ARG A O 1
ATOM 2156 N N . ALA A 1 281 ? 7.246 11.405 -2.000 1.00 86.81 281 ALA A N 1
ATOM 2157 C CA . ALA A 1 281 ? 6.792 11.899 -3.298 1.00 86.81 281 ALA A CA 1
ATOM 2158 C C . ALA A 1 281 ? 5.267 12.127 -3.347 1.00 86.81 281 ALA A C 1
ATOM 2160 O O . ALA A 1 281 ? 4.476 11.259 -2.941 1.00 86.81 281 ALA A O 1
ATOM 2161 N N . PRO A 1 282 ? 4.832 13.291 -3.862 1.00 82.81 282 PRO A N 1
ATOM 2162 C CA . PRO A 1 282 ? 3.446 13.705 -3.774 1.00 82.81 282 PRO A CA 1
ATOM 2163 C C . PRO A 1 282 ? 2.520 12.802 -4.599 1.00 82.81 282 PRO A C 1
ATOM 2165 O O . PRO A 1 282 ? 2.812 12.365 -5.716 1.00 82.81 282 PRO A O 1
ATOM 2168 N N . CYS A 1 283 ? 1.342 12.544 -4.037 1.00 86.12 283 CYS A N 1
ATOM 2169 C CA . CYS A 1 283 ? 0.196 12.028 -4.776 1.00 86.12 283 CYS A CA 1
ATOM 2170 C C . CYS A 1 283 ? -0.531 13.198 -5.451 1.00 86.12 283 CYS A C 1
ATOM 2172 O O . CYS A 1 283 ? -0.582 14.280 -4.877 1.00 86.12 283 CYS A O 1
ATOM 2174 N N . ALA A 1 284 ? -1.187 12.959 -6.591 1.00 84.44 284 ALA A N 1
ATOM 2175 C CA . ALA A 1 284 ? -2.011 13.965 -7.271 1.00 84.44 284 ALA A CA 1
ATOM 2176 C C . ALA A 1 284 ? -3.155 14.531 -6.398 1.00 84.44 284 ALA A C 1
ATOM 2178 O O . ALA A 1 284 ? -3.688 15.590 -6.702 1.00 84.44 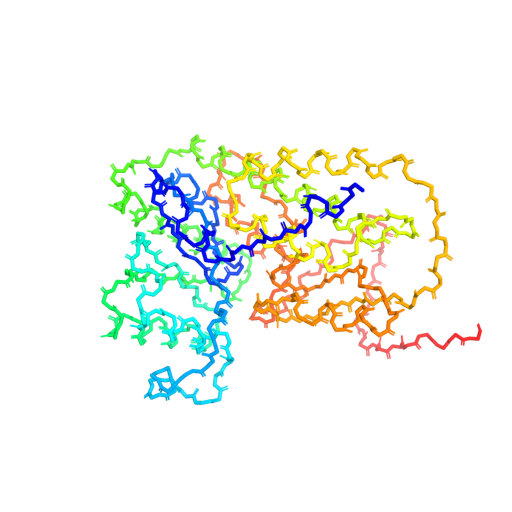284 ALA A O 1
ATOM 2179 N N . ARG A 1 285 ? -3.527 13.844 -5.302 1.00 81.56 285 ARG A N 1
ATOM 2180 C CA . ARG A 1 285 ? -4.458 14.363 -4.283 1.00 81.56 285 ARG A CA 1
ATOM 2181 C C . ARG A 1 285 ? -3.848 15.502 -3.463 1.00 81.56 285 ARG A C 1
ATOM 2183 O O . ARG A 1 285 ? -4.571 16.411 -3.080 1.00 81.56 285 ARG A O 1
ATOM 2190 N N . GLY A 1 286 ? -2.575 15.399 -3.079 1.00 70.75 286 GLY A N 1
ATOM 2191 C CA . GLY A 1 286 ? -1.971 16.373 -2.171 1.00 70.75 286 GLY A CA 1
ATOM 2192 C C . GLY A 1 286 ? -1.956 17.752 -2.820 1.00 70.75 286 GLY A C 1
ATOM 2193 O O . GLY A 1 286 ? -1.725 17.850 -4.025 1.00 70.75 286 GLY A O 1
ATOM 2194 N N . ARG A 1 287 ? -2.180 18.828 -2.049 1.00 60.81 287 ARG A N 1
ATOM 2195 C CA . ARG A 1 287 ? -1.870 20.162 -2.576 1.00 60.81 287 ARG A CA 1
ATOM 2196 C C . ARG A 1 287 ? -0.399 20.160 -2.965 1.00 60.81 287 ARG A C 1
ATOM 2198 O O . ARG A 1 287 ? 0.451 19.879 -2.120 1.00 60.81 287 ARG A O 1
ATOM 2205 N N . TYR A 1 288 ? -0.120 20.479 -4.226 1.00 49.19 288 TYR A N 1
ATOM 2206 C CA . TYR A 1 288 ? 1.215 20.805 -4.705 1.00 49.19 288 TYR A CA 1
ATOM 2207 C C . TYR A 1 288 ? 1.684 22.069 -3.983 1.00 49.19 288 TYR A C 1
ATOM 2209 O O . TYR A 1 288 ? 1.653 23.173 -4.513 1.00 49.19 288 TYR A O 1
ATOM 2217 N N . GLY A 1 289 ? 2.118 21.916 -2.738 1.00 39.94 289 GLY A N 1
ATOM 2218 C CA . GLY A 1 289 ? 3.191 22.744 -2.259 1.00 39.94 289 GLY A CA 1
ATOM 2219 C C . GLY A 1 289 ? 4.406 22.303 -3.055 1.00 39.94 289 GLY A C 1
ATOM 222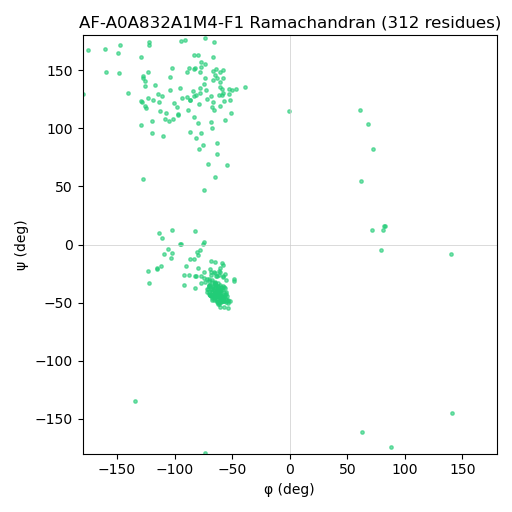0 O O . GLY A 1 289 ? 5.054 21.329 -2.685 1.00 39.94 289 GLY A O 1
ATOM 2221 N N . PHE A 1 290 ? 4.768 23.066 -4.083 1.00 35.06 290 PHE A N 1
ATOM 2222 C CA . PHE A 1 290 ? 6.164 23.482 -4.200 1.00 35.06 290 PHE A CA 1
ATOM 2223 C C . PHE A 1 290 ? 6.527 24.162 -2.862 1.00 35.06 290 PHE A C 1
ATOM 2225 O O . PHE A 1 290 ? 6.645 25.377 -2.762 1.00 35.06 290 PHE A O 1
ATOM 2232 N N . CYS A 1 291 ? 6.593 23.394 -1.771 1.00 31.22 291 CYS A N 1
ATOM 2233 C CA . CYS A 1 291 ? 7.339 23.806 -0.608 1.00 31.22 291 CYS A CA 1
ATOM 2234 C C . CYS A 1 291 ? 8.758 23.733 -1.134 1.00 31.22 291 CYS A C 1
AT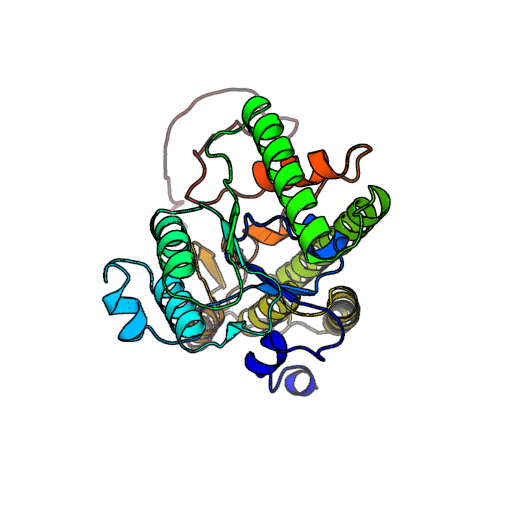OM 2236 O O . CYS A 1 291 ? 9.207 22.639 -1.484 1.00 31.22 291 CYS A O 1
ATOM 2238 N N . GLY A 1 292 ? 9.325 24.913 -1.387 1.00 31.16 292 GLY A N 1
ATOM 2239 C CA . GLY A 1 292 ? 10.551 25.096 -2.136 1.00 31.16 292 GLY A CA 1
ATOM 2240 C C . GLY A 1 292 ? 11.557 24.009 -1.810 1.00 31.16 292 GLY A C 1
ATOM 2241 O O . GLY A 1 292 ? 11.729 23.638 -0.649 1.00 31.16 292 GLY A O 1
ATOM 2242 N N . SER A 1 293 ? 12.174 23.494 -2.870 1.00 31.45 293 SER A N 1
ATOM 2243 C CA . SER A 1 293 ? 13.571 23.087 -2.862 1.00 31.45 293 SER A CA 1
ATOM 2244 C C . SER A 1 293 ? 14.234 23.333 -1.506 1.00 31.45 293 SER A C 1
ATOM 2246 O O . SER A 1 293 ? 14.456 24.489 -1.135 1.00 31.45 293 SER A O 1
ATOM 2248 N N . HIS A 1 294 ? 14.642 22.273 -0.808 1.00 28.55 294 HIS A N 1
ATOM 2249 C CA . HIS A 1 294 ? 15.962 22.384 -0.211 1.00 28.55 294 HIS A CA 1
ATOM 2250 C C . HIS A 1 294 ? 16.866 22.814 -1.368 1.00 28.55 294 HIS A C 1
ATOM 2252 O O . HIS A 1 294 ? 16.956 22.065 -2.348 1.00 28.55 294 HIS A O 1
ATOM 2258 N 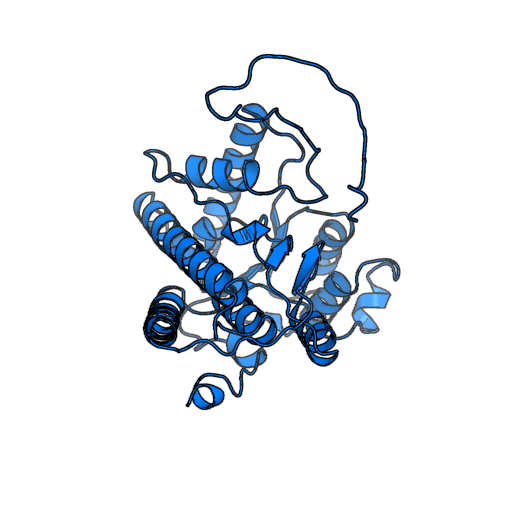N . PRO A 1 295 ? 17.425 24.038 -1.348 1.00 28.97 295 PRO A N 1
ATOM 2259 C CA . PRO A 1 295 ? 18.446 24.339 -2.316 1.00 28.97 295 PRO A CA 1
ATOM 2260 C C . PRO A 1 295 ? 19.520 23.286 -2.067 1.00 28.97 295 PRO A C 1
ATOM 2262 O O . PRO A 1 295 ? 19.915 23.052 -0.919 1.00 28.97 295 PRO A O 1
ATOM 2265 N N . ALA A 1 296 ? 19.963 22.616 -3.129 1.00 27.86 296 ALA A N 1
ATOM 2266 C CA . ALA A 1 296 ? 21.280 22.009 -3.078 1.00 27.86 296 ALA A CA 1
ATOM 2267 C C . ALA A 1 296 ? 22.226 23.081 -2.500 1.00 27.86 296 ALA A C 1
ATOM 2269 O O . ALA A 1 296 ? 22.091 24.252 -2.881 1.00 27.86 296 ALA A O 1
ATOM 2270 N N . PRO A 1 297 ? 23.100 22.749 -1.537 1.00 26.34 297 PRO A N 1
ATOM 2271 C CA . PRO A 1 297 ? 23.987 23.744 -0.954 1.00 26.34 297 PRO A CA 1
ATOM 2272 C C . PRO A 1 297 ? 24.799 24.382 -2.091 1.00 26.34 297 PRO A C 1
ATOM 2274 O O . PRO A 1 297 ? 25.638 23.715 -2.688 1.00 26.34 297 PRO A O 1
ATOM 2277 N N . GLY A 1 298 ? 24.485 25.638 -2.445 1.00 32.09 298 GLY A N 1
ATOM 2278 C CA . GLY A 1 298 ? 25.211 26.388 -3.476 1.00 32.09 298 GLY A CA 1
ATOM 2279 C C . GLY A 1 298 ? 24.429 27.271 -4.460 1.00 32.09 298 GLY A C 1
ATOM 2280 O O . GLY A 1 298 ? 25.087 28.014 -5.177 1.00 32.09 298 GLY A O 1
ATOM 2281 N N . SER A 1 299 ? 23.091 27.273 -4.536 1.00 30.62 299 SER A N 1
ATOM 2282 C CA . SER A 1 299 ? 22.391 28.123 -5.530 1.00 30.62 299 SER A CA 1
ATOM 2283 C C . SER A 1 299 ? 21.657 29.314 -4.905 1.00 30.62 299 SER A C 1
ATOM 2285 O O . SER A 1 299 ? 20.612 29.153 -4.269 1.00 30.62 299 SER A O 1
ATOM 2287 N N . SER A 1 300 ? 22.189 30.517 -5.115 1.00 29.09 300 SER A N 1
ATOM 2288 C CA . SER A 1 300 ? 21.571 31.791 -4.755 1.00 29.09 300 SER A CA 1
ATOM 2289 C C . SER A 1 300 ? 20.568 32.269 -5.821 1.00 29.09 300 SER A C 1
ATOM 2291 O O . SER A 1 300 ? 20.883 32.396 -6.995 1.00 29.09 300 SER A O 1
ATOM 2293 N N . ASN A 1 301 ? 19.362 32.584 -5.343 1.00 32.19 301 ASN A N 1
ATOM 2294 C CA . ASN A 1 301 ? 18.357 33.521 -5.861 1.00 32.19 301 ASN A CA 1
ATOM 2295 C C . ASN A 1 301 ? 17.702 33.376 -7.259 1.00 32.19 301 ASN A C 1
ATOM 2297 O O . ASN A 1 301 ? 18.253 33.711 -8.298 1.00 32.19 301 ASN A O 1
ATOM 2301 N N . ALA A 1 302 ? 16.383 33.144 -7.168 1.00 30.36 302 ALA A N 1
ATOM 2302 C CA . ALA A 1 302 ? 15.302 34.010 -7.659 1.00 30.36 302 ALA A CA 1
ATOM 2303 C C . ALA A 1 302 ? 15.111 34.211 -9.175 1.00 30.36 302 ALA A C 1
ATOM 2305 O O . ALA A 1 302 ? 15.683 35.116 -9.780 1.00 30.36 302 ALA A O 1
ATOM 2306 N N . ARG A 1 303 ? 14.093 33.531 -9.720 1.00 27.92 303 ARG A N 1
ATOM 2307 C CA . ARG A 1 303 ? 12.840 34.146 -10.212 1.00 27.92 303 ARG A CA 1
ATOM 2308 C C . ARG A 1 303 ? 11.909 33.059 -10.749 1.00 27.92 303 ARG A C 1
ATOM 2310 O O . ARG A 1 303 ? 12.309 32.237 -11.563 1.00 27.92 303 ARG A O 1
ATOM 2317 N N . GLY A 1 304 ? 10.657 33.075 -10.297 1.00 37.34 304 GLY A N 1
ATOM 2318 C CA . GLY A 1 304 ? 9.603 32.257 -10.881 1.00 37.34 304 GLY A CA 1
ATOM 2319 C C . GLY A 1 304 ? 9.308 32.710 -12.307 1.00 37.34 304 GLY A C 1
ATOM 2320 O O . GLY A 1 304 ? 8.831 33.824 -12.512 1.00 37.34 304 GLY A O 1
ATOM 2321 N N . ARG A 1 305 ? 9.574 31.834 -13.273 1.00 25.86 305 ARG A N 1
ATOM 2322 C CA . ARG A 1 305 ? 8.902 31.792 -14.572 1.00 25.86 305 ARG A CA 1
ATOM 2323 C C . ARG A 1 305 ? 8.678 30.334 -14.946 1.00 25.86 305 ARG A C 1
ATOM 2325 O O . ARG A 1 305 ? 9.573 29.503 -14.826 1.00 25.86 305 ARG A O 1
ATOM 2332 N N . SER A 1 306 ? 7.444 30.040 -15.322 1.00 38.00 306 SER A N 1
ATOM 2333 C CA . SER A 1 306 ? 7.022 28.786 -15.922 1.00 38.00 306 SER A CA 1
ATOM 2334 C C . SER A 1 306 ? 7.454 28.780 -17.385 1.00 38.00 306 SER A C 1
ATOM 2336 O O . SER A 1 306 ? 6.733 29.318 -18.218 1.00 38.00 306 SER A O 1
ATOM 2338 N N . ASP A 1 307 ? 8.598 28.174 -17.685 1.00 25.19 307 ASP A N 1
ATOM 2339 C CA . ASP A 1 307 ? 8.956 27.809 -19.054 1.00 25.19 307 ASP A CA 1
ATOM 2340 C C . ASP A 1 307 ? 9.135 26.291 -19.122 1.00 25.19 307 ASP A C 1
ATOM 2342 O O . ASP A 1 307 ? 10.102 25.722 -18.617 1.00 25.19 307 ASP A O 1
ATOM 2346 N N . PHE A 1 308 ? 8.152 25.624 -19.730 1.00 31.45 308 PHE A N 1
ATOM 2347 C CA . PHE A 1 308 ? 8.345 24.308 -20.328 1.00 31.45 308 PHE A CA 1
ATOM 2348 C C . PHE A 1 308 ? 9.108 24.529 -21.639 1.00 31.45 308 PHE A C 1
ATOM 2350 O O . PHE A 1 308 ? 8.500 24.675 -22.696 1.00 31.45 308 PHE A O 1
ATOM 2357 N N . SER A 1 309 ? 10.437 24.589 -21.577 1.00 25.72 309 SER A N 1
ATOM 2358 C CA . SER A 1 309 ? 11.284 24.463 -22.762 1.00 25.72 309 SER A CA 1
ATOM 2359 C C . SER A 1 309 ? 11.767 23.019 -22.874 1.00 25.72 309 SER A C 1
ATOM 2361 O O . SER A 1 309 ? 12.517 22.505 -22.044 1.00 25.72 309 SER A O 1
ATOM 2363 N N . VAL A 1 310 ? 11.271 22.334 -23.902 1.00 30.95 310 VAL A N 1
ATOM 2364 C CA . VAL A 1 310 ? 11.816 21.060 -24.375 1.00 30.95 310 VAL A CA 1
ATOM 2365 C C . VAL A 1 310 ? 13.149 21.389 -25.056 1.00 30.95 310 VAL A C 1
ATOM 2367 O O . VAL A 1 310 ? 13.144 22.251 -25.934 1.00 30.95 310 VAL A O 1
ATOM 2370 N N . PRO A 1 311 ? 14.287 20.777 -24.684 1.00 29.31 311 PRO A N 1
ATOM 2371 C CA . PRO A 1 311 ? 15.523 20.991 -25.421 1.00 29.31 311 PRO A CA 1
ATOM 2372 C C . PRO A 1 311 ? 15.379 20.369 -26.812 1.00 29.31 311 PRO A C 1
ATOM 2374 O O . PRO A 1 311 ? 15.183 19.158 -26.930 1.00 29.31 311 PRO A O 1
ATOM 2377 N N . GLU A 1 312 ? 15.464 21.194 -27.853 1.00 29.59 312 GLU A N 1
ATOM 2378 C CA . GLU A 1 312 ? 15.765 20.725 -29.203 1.00 29.59 312 GLU A CA 1
ATOM 2379 C C . GLU A 1 312 ? 17.144 20.058 -29.175 1.00 29.59 312 GLU A C 1
ATOM 2381 O O . GLU A 1 312 ? 18.144 20.674 -28.803 1.00 29.59 312 GLU A O 1
ATOM 2386 N N . VAL A 1 313 ? 17.178 18.773 -29.519 1.00 37.62 313 VAL A N 1
ATOM 2387 C CA . VAL A 1 313 ? 18.411 18.019 -29.739 1.00 37.62 313 VAL A CA 1
ATOM 2388 C C . VAL A 1 313 ? 18.670 18.025 -31.242 1.00 37.62 313 VAL A C 1
ATOM 2390 O O . VAL A 1 313 ? 17.904 17.423 -31.996 1.00 37.62 313 VAL A O 1
ATOM 2393 N N . LEU A 1 314 ? 19.734 18.720 -31.647 1.00 34.47 314 LEU A N 1
ATOM 2394 C CA . LEU A 1 314 ? 20.555 18.348 -32.801 1.00 34.47 314 LEU A CA 1
ATOM 2395 C C . LEU A 1 314 ? 21.629 17.364 -32.329 1.00 34.47 314 LEU A C 1
ATOM 2397 O O . LEU A 1 314 ? 22.182 17.598 -31.229 1.00 34.47 314 LEU A O 1
#

pLDDT: mean 83.03, std 20.43, range [25.19, 98.56]

Solvent-accessible surface area (backbone atoms only — not comparable to full-atom values): 18020 Å² total; per-residue (Å²): 117,71,68,75,81,70,66,87,82,60,68,66,55,58,73,60,59,90,71,85,59,58,30,36,34,35,67,45,74,83,58,65,59,39,58,47,43,28,45,62,35,41,51,33,64,59,52,28,85,42,64,71,39,70,75,24,52,76,74,40,70,83,87,51,59,61,47,60,29,1,40,43,27,36,34,65,76,43,77,45,47,84,29,69,30,31,43,38,41,47,65,49,72,61,44,44,50,46,55,56,47,40,71,74,70,33,92,36,38,54,72,47,80,39,78,61,71,61,65,74,61,72,68,32,47,56,52,39,37,55,50,50,53,53,51,47,55,51,42,22,69,73,60,76,45,86,64,49,72,66,40,36,45,51,25,45,52,55,51,36,51,50,22,54,50,52,50,52,53,46,50,30,26,48,39,79,47,60,43,52,49,38,46,56,45,44,53,52,42,54,41,69,46,39,46,59,66,68,60,45,51,55,54,51,48,53,50,55,62,62,48,75,76,55,70,74,57,86,69,90,47,54,76,40,69,49,76,54,82,44,71,68,56,50,69,58,40,42,54,52,35,69,72,58,34,38,42,36,49,54,49,20,53,68,41,43,40,55,39,75,55,62,54,59,94,54,98,51,47,65,56,20,50,37,48,29,75,74,68,33,65,82,54,94,72,44,66,84,66,80,67,68,74,80,65,64,94,84,73,83,80,88,78,96,73,94,72,93,73,77,83,85,82,128

Radius of gyration: 20.56 Å; Cα contacts (8 Å, |Δi|>4): 445; chains: 1; bounding box: 54×55×56 Å